Protein AF-A0A7T0RIL5-F1 (afdb_monomer_lite)

Structure (mmCIF, N/CA/C/O backbone):
data_AF-A0A7T0RIL5-F1
#
_entry.id   AF-A0A7T0RIL5-F1
#
loop_
_atom_site.group_PDB
_atom_site.id
_atom_site.type_symbol
_atom_site.label_atom_id
_atom_site.label_alt_id
_atom_site.label_comp_id
_atom_site.label_asym_id
_atom_site.label_entity_id
_atom_site.label_seq_id
_atom_site.pdbx_PDB_ins_code
_atom_site.Cartn_x
_atom_site.Cartn_y
_atom_site.Cartn_z
_atom_site.occupancy
_atom_site.B_iso_or_equiv
_atom_site.auth_seq_id
_atom_site.auth_comp_id
_atom_site.auth_asym_id
_atom_site.auth_atom_id
_atom_site.pdbx_PDB_model_num
ATOM 1 N N . MET A 1 1 ? -69.669 -4.413 95.675 1.00 49.75 1 MET A N 1
ATOM 2 C CA . MET A 1 1 ? -68.660 -3.464 95.143 1.00 49.75 1 MET A CA 1
ATOM 3 C C . MET A 1 1 ? -67.663 -4.216 94.257 1.00 49.75 1 MET A C 1
ATOM 5 O O . MET A 1 1 ? -66.509 -4.356 94.628 1.00 49.75 1 MET A O 1
ATOM 9 N N . THR A 1 2 ? -68.094 -4.760 93.115 1.00 54.56 2 THR A N 1
ATOM 10 C CA . THR A 1 2 ? -67.233 -5.630 92.276 1.00 54.56 2 THR A CA 1
ATOM 11 C C . THR A 1 2 ? -67.281 -5.310 90.778 1.00 54.56 2 THR A C 1
ATOM 13 O O . THR A 1 2 ? -66.441 -5.808 90.039 1.00 54.56 2 THR A O 1
ATOM 16 N N . GLU A 1 3 ? -68.168 -4.421 90.319 1.00 57.69 3 GLU A N 1
ATOM 17 C CA . GLU A 1 3 ? -68.269 -4.067 88.890 1.00 57.69 3 GLU A CA 1
ATOM 18 C C . GLU A 1 3 ? -67.237 -3.016 88.440 1.00 57.69 3 GLU A C 1
ATOM 20 O O . GLU A 1 3 ? -66.764 -3.046 87.308 1.00 57.69 3 GLU A O 1
ATOM 25 N N . TRP A 1 4 ? -66.786 -2.147 89.349 1.00 57.47 4 TRP A N 1
ATOM 26 C CA . TRP A 1 4 ? -65.803 -1.098 89.041 1.00 57.47 4 TRP A CA 1
ATOM 27 C C . TRP A 1 4 ? -64.369 -1.625 88.855 1.00 57.47 4 TRP A C 1
ATOM 29 O O . TRP A 1 4 ? -63.572 -1.012 88.147 1.00 57.47 4 TRP A O 1
ATOM 39 N N . GLY A 1 5 ? -64.036 -2.778 89.447 1.00 62.22 5 GLY A N 1
ATOM 40 C CA . GLY A 1 5 ? -62.700 -3.379 89.344 1.00 62.22 5 GLY A CA 1
ATOM 41 C C . GLY A 1 5 ? -62.416 -3.998 87.972 1.00 62.22 5 GLY A C 1
ATOM 42 O O . GLY A 1 5 ? -61.320 -3.836 87.439 1.00 62.22 5 GLY A O 1
ATOM 43 N N . TYR A 1 6 ? -63.412 -4.647 87.361 1.00 68.50 6 TYR A N 1
ATOM 44 C CA . TYR A 1 6 ? -63.259 -5.281 86.046 1.00 68.50 6 TYR A CA 1
ATOM 45 C C . TYR A 1 6 ? -63.089 -4.260 84.915 1.00 68.50 6 TYR A C 1
ATOM 47 O O . TYR A 1 6 ? -62.250 -4.459 84.036 1.00 68.50 6 TYR A O 1
ATOM 55 N N . GLY A 1 7 ? -63.812 -3.135 84.963 1.00 69.69 7 GLY A N 1
ATOM 56 C CA . GLY A 1 7 ? -63.667 -2.062 83.970 1.00 69.69 7 GLY A CA 1
ATOM 57 C C . GLY A 1 7 ? -62.258 -1.456 83.939 1.00 69.69 7 GLY A C 1
ATOM 58 O O . GLY A 1 7 ? -61.721 -1.179 82.867 1.00 69.69 7 GLY A O 1
ATOM 59 N N . LEU A 1 8 ? -61.618 -1.327 85.105 1.00 72.75 8 LEU A N 1
ATOM 60 C CA . LEU A 1 8 ? -60.257 -0.800 85.237 1.00 72.75 8 LEU A CA 1
ATOM 61 C C . LEU A 1 8 ? -59.210 -1.760 84.651 1.00 72.75 8 LEU A C 1
ATOM 63 O O . LEU A 1 8 ? -58.297 -1.329 83.949 1.00 72.75 8 LEU A O 1
ATOM 67 N N . VAL A 1 9 ? -59.374 -3.067 84.867 1.00 76.19 9 VAL A N 1
ATOM 68 C CA . VAL A 1 9 ? -58.476 -4.091 84.310 1.00 76.19 9 VAL A CA 1
ATOM 69 C C . VAL A 1 9 ? -58.559 -4.137 82.782 1.00 76.19 9 VAL A C 1
ATOM 71 O O . VAL A 1 9 ? -57.518 -4.217 82.129 1.00 76.19 9 VAL A O 1
ATOM 74 N N . VAL A 1 10 ? -59.759 -4.036 82.202 1.00 78.44 10 VAL A N 1
ATOM 75 C CA . VAL A 1 10 ? -59.952 -4.011 80.740 1.00 78.44 10 VAL A CA 1
ATOM 76 C C . VAL A 1 10 ? -59.347 -2.750 80.118 1.00 78.44 10 VAL A C 1
ATOM 78 O O . VAL A 1 10 ? -58.686 -2.841 79.085 1.00 78.44 10 VAL A O 1
ATOM 81 N N . LEU A 1 11 ? -59.493 -1.590 80.766 1.00 76.75 11 LEU A N 1
ATOM 82 C CA . LEU A 1 11 ? -58.862 -0.342 80.322 1.00 76.75 11 LEU A CA 1
ATOM 83 C C . LEU A 1 11 ? -57.333 -0.432 80.329 1.00 76.75 11 LEU A C 1
ATOM 85 O O . LEU A 1 11 ? -56.691 -0.069 79.344 1.00 76.75 11 LEU A O 1
ATOM 89 N N . VAL A 1 12 ? -56.746 -0.959 81.406 1.00 77.38 12 VAL A N 1
ATOM 90 C CA . VAL A 1 12 ? -55.289 -1.137 81.513 1.00 77.38 12 VAL A CA 1
ATOM 91 C C . VAL A 1 12 ? -54.779 -2.119 80.453 1.00 77.38 12 VAL A C 1
ATOM 93 O O . VAL A 1 12 ? -53.793 -1.825 79.778 1.00 77.38 12 VAL A O 1
ATOM 96 N N . HIS A 1 13 ? -55.475 -3.238 80.227 1.00 77.06 13 HIS A N 1
ATOM 97 C CA . HIS A 1 13 ? -55.117 -4.185 79.164 1.00 77.06 13 HIS A CA 1
ATOM 98 C C . HIS A 1 13 ? -55.255 -3.571 77.764 1.00 77.06 13 HIS A C 1
ATOM 100 O O . HIS A 1 13 ? -54.392 -3.795 76.916 1.00 77.06 13 HIS A O 1
ATOM 106 N N . GLY A 1 14 ? -56.285 -2.756 77.523 1.00 73.88 14 GLY A N 1
ATOM 107 C CA . GLY A 1 14 ? -56.474 -2.043 76.258 1.00 73.88 14 GLY A CA 1
ATOM 108 C C . GLY A 1 14 ? -55.354 -1.039 75.967 1.00 73.88 14 GLY A C 1
ATOM 109 O O . GLY A 1 14 ? -54.853 -0.985 74.844 1.00 73.88 14 GLY A O 1
ATOM 110 N N . LEU A 1 15 ? -54.902 -0.297 76.983 1.00 75.00 15 LEU A N 1
ATOM 111 C CA . LEU A 1 15 ? -53.789 0.651 76.858 1.00 75.00 15 LEU A CA 1
ATOM 112 C C . LEU A 1 15 ? -52.455 -0.058 76.581 1.00 75.00 15 LEU A C 1
ATOM 114 O O . LEU A 1 15 ? -51.696 0.380 75.714 1.00 75.00 15 LEU A O 1
ATOM 118 N N . ILE A 1 16 ? -52.191 -1.180 77.258 1.00 76.31 16 ILE A N 1
ATOM 119 C CA . ILE A 1 16 ? -50.988 -1.995 77.027 1.00 76.31 16 ILE A CA 1
ATOM 120 C C . ILE A 1 16 ? -51.005 -2.594 75.613 1.00 76.31 16 ILE A C 1
ATOM 122 O O . ILE A 1 16 ? -49.999 -2.528 74.903 1.00 76.31 16 ILE A O 1
ATOM 126 N N . ALA A 1 17 ? -52.147 -3.125 75.168 1.00 72.00 17 ALA A N 1
ATOM 127 C CA . ALA A 1 17 ? -52.297 -3.682 73.826 1.00 72.00 17 ALA A CA 1
ATOM 128 C C . ALA A 1 17 ? -52.101 -2.618 72.731 1.00 72.00 17 ALA A C 1
ATOM 130 O O . ALA A 1 17 ? -51.415 -2.871 71.740 1.00 72.00 17 ALA A O 1
ATOM 131 N N . ALA A 1 18 ? -52.638 -1.409 72.923 1.00 76.50 18 ALA A N 1
ATOM 132 C CA . ALA A 1 18 ? -52.451 -0.297 71.992 1.00 76.50 18 ALA A CA 1
ATOM 133 C C . ALA A 1 18 ? -50.979 0.161 71.910 1.00 76.50 18 ALA A C 1
ATOM 135 O O . ALA A 1 18 ? -50.458 0.400 70.814 1.00 76.50 18 ALA A O 1
ATOM 136 N N . TYR A 1 19 ? -50.281 0.235 73.048 1.00 80.25 19 TYR A N 1
ATOM 137 C CA . TYR A 1 19 ? -48.856 0.575 73.096 1.00 80.25 19 TYR A CA 1
ATOM 138 C C . TYR A 1 19 ? -47.974 -0.487 72.414 1.00 80.25 19 TYR A C 1
ATOM 140 O O . TYR A 1 19 ? -47.096 -0.159 71.616 1.00 80.25 19 TYR A O 1
ATOM 148 N N . LEU A 1 20 ? -48.239 -1.775 72.648 1.00 75.88 20 LEU A N 1
ATOM 149 C CA . LEU A 1 20 ? -47.511 -2.860 71.982 1.00 75.88 20 LEU A CA 1
ATOM 150 C C . LEU A 1 20 ? -47.762 -2.876 70.470 1.00 75.88 20 LEU A C 1
ATOM 152 O O . LEU A 1 20 ? -46.819 -3.035 69.696 1.00 75.88 20 LEU A O 1
ATOM 156 N N . LEU A 1 21 ? -49.005 -2.651 70.031 1.00 75.75 21 LEU A N 1
ATOM 157 C CA . LEU A 1 21 ? -49.342 -2.608 68.608 1.00 75.75 21 LEU A CA 1
ATOM 158 C C . LEU A 1 21 ? -48.626 -1.459 67.887 1.00 75.75 21 LEU A C 1
ATOM 160 O O . LEU A 1 21 ? -48.124 -1.639 66.778 1.00 75.75 21 LEU A O 1
ATOM 164 N N . THR A 1 22 ? -48.553 -0.281 68.511 1.00 78.69 22 THR A N 1
ATOM 165 C CA . THR A 1 22 ? -47.830 0.871 67.947 1.00 78.69 22 THR A CA 1
ATOM 166 C C . THR A 1 22 ? -46.319 0.648 67.920 1.00 78.69 22 THR A C 1
ATOM 168 O O . THR A 1 22 ? -45.683 0.964 66.913 1.00 78.69 22 THR A O 1
ATOM 171 N N . TYR A 1 23 ? -45.746 0.027 68.954 1.00 72.69 23 TYR A N 1
ATOM 172 C CA . TYR A 1 23 ? -44.330 -0.341 68.981 1.00 72.69 23 TYR A CA 1
ATOM 173 C C . TYR A 1 23 ? -43.970 -1.381 67.907 1.00 72.69 23 TYR A C 1
ATOM 175 O O . TYR A 1 23 ? -42.993 -1.198 67.183 1.00 72.69 23 TYR A O 1
ATOM 183 N N . ILE A 1 24 ? -44.781 -2.435 67.746 1.00 74.50 24 ILE A N 1
ATOM 184 C CA . ILE A 1 24 ? -44.579 -3.463 66.713 1.00 74.50 24 ILE A CA 1
ATOM 185 C C . ILE A 1 24 ? -44.697 -2.849 65.316 1.00 74.50 24 ILE A C 1
ATOM 187 O O . ILE A 1 24 ? -43.838 -3.104 64.477 1.00 74.50 24 ILE A O 1
ATOM 191 N N . LYS A 1 25 ? -45.702 -1.994 65.072 1.00 77.00 25 LYS A N 1
ATOM 192 C CA . LYS A 1 25 ? -45.842 -1.278 63.792 1.00 77.00 25 LYS A CA 1
ATOM 193 C C . LYS A 1 25 ? -44.630 -0.403 63.489 1.00 77.00 25 LYS A C 1
ATOM 195 O O . LYS A 1 25 ? -44.139 -0.429 62.366 1.00 77.00 25 LYS A O 1
ATOM 200 N N . LYS A 1 26 ? -44.124 0.335 64.480 1.00 81.00 26 LYS A N 1
ATOM 201 C CA . LYS A 1 26 ? -42.933 1.175 64.314 1.00 81.00 26 LYS A CA 1
ATOM 202 C C . LYS A 1 26 ? -41.694 0.334 64.011 1.00 81.00 26 LYS A C 1
ATOM 204 O O . LYS A 1 26 ? -41.007 0.602 63.038 1.00 81.00 26 LYS A O 1
ATOM 209 N N . LYS A 1 27 ? -41.471 -0.744 64.766 1.00 74.94 27 LYS A N 1
ATOM 210 C CA . LYS A 1 27 ? -40.341 -1.657 64.551 1.00 74.94 27 LYS A CA 1
ATOM 211 C C . LYS A 1 27 ? -40.411 -2.380 63.201 1.00 74.94 27 LYS A C 1
ATOM 213 O O . LYS A 1 27 ? -39.381 -2.548 62.560 1.00 74.94 27 LYS A O 1
ATOM 218 N N . ALA A 1 28 ? -41.604 -2.774 62.756 1.00 67.00 28 ALA A N 1
ATOM 219 C CA . ALA A 1 28 ? -41.816 -3.360 61.433 1.00 67.00 28 ALA A CA 1
ATOM 220 C C . ALA A 1 28 ? -41.567 -2.339 60.312 1.00 67.00 28 ALA A C 1
ATOM 222 O O . ALA A 1 28 ? -40.936 -2.673 59.316 1.00 67.00 28 ALA A O 1
ATOM 223 N N . SER A 1 29 ? -42.000 -1.088 60.497 1.00 70.69 29 SER A N 1
ATOM 224 C CA . SER A 1 29 ? -41.735 0.008 59.559 1.00 70.69 29 SER A CA 1
ATOM 225 C C . SER A 1 29 ? -40.246 0.341 59.468 1.00 70.69 29 SER A C 1
ATOM 227 O O . SER A 1 29 ? -39.732 0.530 58.369 1.00 70.69 29 SER A O 1
ATOM 229 N N . ASP A 1 30 ? -39.541 0.392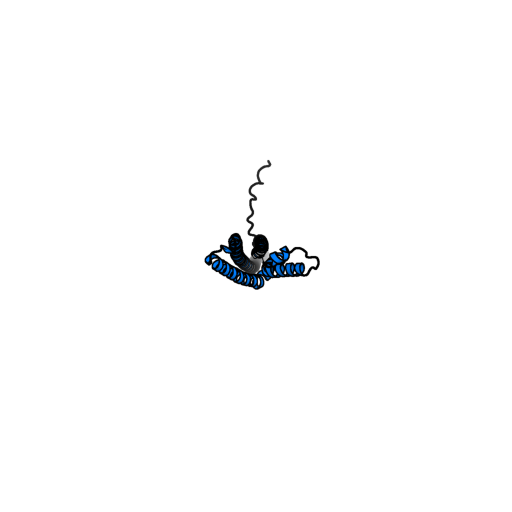 60.600 1.00 70.62 30 ASP A N 1
ATOM 230 C CA . ASP A 1 30 ? -38.101 0.659 60.645 1.00 70.62 30 ASP A CA 1
ATOM 231 C C . ASP A 1 30 ? -37.311 -0.489 59.995 1.00 70.62 30 ASP A C 1
ATOM 233 O O . ASP A 1 30 ? -36.355 -0.241 59.260 1.00 70.62 30 ASP A O 1
ATOM 237 N N . LEU A 1 31 ? -37.741 -1.741 60.204 1.00 79.50 31 LEU A N 1
ATOM 238 C CA . LEU A 1 31 ? -37.149 -2.916 59.562 1.00 79.50 31 LEU A CA 1
ATOM 239 C C . LEU A 1 31 ? -37.379 -2.906 58.046 1.00 79.50 31 LEU A C 1
ATOM 241 O O . LEU A 1 31 ? -36.413 -3.006 57.300 1.00 79.50 31 LEU A O 1
ATOM 245 N N . ALA A 1 32 ? -38.616 -2.681 57.594 1.00 68.75 32 ALA A N 1
ATOM 246 C CA . ALA A 1 32 ? -38.943 -2.594 56.170 1.00 68.75 32 ALA A CA 1
ATOM 247 C C . ALA A 1 32 ? -38.211 -1.430 55.480 1.00 68.75 32 ALA A C 1
ATOM 249 O O . ALA A 1 32 ? -37.754 -1.556 54.347 1.00 68.75 32 ALA A O 1
ATOM 250 N N . THR A 1 33 ? -38.045 -0.298 56.173 1.00 71.38 33 THR A N 1
ATOM 251 C CA . THR A 1 33 ? -37.270 0.843 55.657 1.00 71.38 33 THR A CA 1
ATOM 252 C C . THR A 1 33 ? -35.791 0.489 55.538 1.00 71.38 33 THR A C 1
ATOM 254 O O . THR A 1 33 ? -35.150 0.847 54.553 1.00 71.38 33 THR A O 1
ATOM 257 N N . LYS A 1 34 ? -35.240 -0.227 56.523 1.00 74.62 34 LYS A N 1
ATOM 258 C CA . LYS A 1 34 ? -33.846 -0.669 56.505 1.00 74.62 34 LYS A CA 1
ATOM 259 C C . LYS A 1 34 ? -33.587 -1.683 55.390 1.00 74.62 34 LYS A C 1
ATOM 261 O O . LYS A 1 34 ? -32.619 -1.511 54.659 1.00 74.62 34 LYS A O 1
ATOM 266 N N . GLU A 1 35 ? -34.456 -2.677 55.234 1.00 69.06 35 GLU A N 1
ATOM 267 C CA . GLU A 1 35 ? -34.375 -3.677 54.162 1.00 69.06 35 GLU A CA 1
ATOM 268 C C . GLU A 1 35 ? -34.459 -3.013 52.783 1.00 69.06 35 GLU A C 1
ATOM 270 O O . GLU A 1 35 ? -33.621 -3.271 51.926 1.00 69.06 35 GLU A O 1
ATOM 275 N N . ASN A 1 36 ? -35.386 -2.067 52.595 1.00 73.25 36 ASN A N 1
ATOM 276 C CA . ASN A 1 36 ? -35.508 -1.326 51.340 1.00 73.25 36 ASN A CA 1
ATOM 277 C C . ASN A 1 36 ? -34.273 -0.448 51.052 1.00 73.25 36 ASN A C 1
ATOM 279 O O . ASN A 1 36 ? -33.844 -0.323 49.911 1.00 73.25 36 ASN A O 1
ATOM 283 N N . LEU A 1 37 ? -33.657 0.151 52.080 1.00 65.12 37 LEU A N 1
ATOM 284 C CA . LEU A 1 37 ? -32.406 0.904 51.925 1.00 65.12 37 LEU A CA 1
ATOM 285 C C . LEU A 1 37 ? -31.208 0.004 51.598 1.00 65.12 37 LEU A C 1
ATOM 287 O O . LEU A 1 37 ? -30.313 0.430 50.867 1.00 65.12 37 LEU A O 1
ATOM 291 N N . GLU A 1 38 ? -31.153 -1.203 52.160 1.00 74.44 38 GLU A N 1
ATOM 292 C CA . GLU A 1 38 ? -30.120 -2.191 51.841 1.00 74.44 38 GLU A CA 1
ATOM 293 C C . GLU A 1 38 ? -30.274 -2.703 50.404 1.00 74.44 38 GLU A C 1
ATOM 295 O O . GLU A 1 38 ? -29.285 -2.725 49.671 1.00 74.44 38 GLU A O 1
ATOM 300 N N . ASP A 1 39 ? -31.502 -2.985 49.966 1.00 75.62 39 ASP A N 1
ATOM 301 C CA . ASP A 1 39 ? -31.800 -3.391 48.589 1.00 75.62 39 ASP A CA 1
ATOM 302 C C . ASP A 1 39 ? -31.489 -2.267 47.584 1.00 75.62 39 ASP A C 1
ATOM 304 O O . ASP A 1 39 ? -30.801 -2.480 46.587 1.00 75.62 39 ASP A O 1
ATOM 308 N N . LEU A 1 40 ? -31.860 -1.019 47.897 1.00 62.34 40 LEU A N 1
ATOM 309 C CA . LEU A 1 40 ? -31.523 0.143 47.068 1.00 62.34 40 LEU A CA 1
ATOM 310 C C . LEU A 1 40 ? -30.002 0.338 46.935 1.00 62.34 40 LEU A C 1
ATOM 312 O O . LEU A 1 40 ? -29.500 0.675 45.861 1.00 62.34 40 LEU A O 1
ATOM 316 N N . LYS A 1 41 ? -29.244 0.129 48.019 1.00 66.19 41 LYS A N 1
ATOM 317 C CA . LYS A 1 41 ? -27.774 0.186 47.983 1.00 66.19 41 LYS A CA 1
ATOM 318 C C . LYS A 1 41 ? -27.186 -0.933 47.134 1.00 66.19 41 LYS A C 1
ATOM 320 O O . LYS A 1 41 ? -26.235 -0.669 46.399 1.00 66.19 41 LYS A O 1
ATOM 325 N N . LEU A 1 42 ? -27.733 -2.143 47.234 1.00 78.31 42 LEU A N 1
ATOM 326 C CA . LEU A 1 42 ? -27.307 -3.286 46.433 1.00 78.31 42 LEU A CA 1
ATOM 327 C C . LEU A 1 42 ? -27.535 -3.004 44.943 1.00 78.31 42 LEU A C 1
ATOM 329 O O . LEU A 1 42 ? -26.587 -3.059 44.163 1.00 78.31 42 LEU A O 1
ATOM 333 N N . GLN A 1 43 ? -28.739 -2.563 44.574 1.00 60.94 43 GLN A N 1
ATOM 334 C CA . GLN A 1 43 ? -29.091 -2.211 43.196 1.00 60.94 43 GLN A CA 1
ATOM 335 C C . GLN A 1 43 ? -28.207 -1.086 42.636 1.00 60.94 43 GLN A C 1
ATOM 337 O O . GLN A 1 43 ? -27.732 -1.165 41.500 1.00 60.94 43 GLN A O 1
ATOM 342 N N . LEU A 1 44 ? -27.926 -0.043 43.426 1.00 56.56 44 LEU A N 1
ATOM 343 C CA . LEU A 1 44 ? -27.017 1.036 43.020 1.00 56.56 44 LEU A CA 1
ATOM 344 C C . LEU A 1 44 ? -25.578 0.539 42.833 1.00 56.56 44 LEU A C 1
ATOM 346 O O . LEU A 1 44 ? -24.904 0.949 41.885 1.00 56.56 44 LEU A O 1
ATOM 350 N N . HIS A 1 45 ? -25.099 -0.339 43.714 1.00 65.31 45 HIS A N 1
ATOM 351 C CA . HIS A 1 45 ? -23.763 -0.923 43.624 1.00 65.31 45 HIS A CA 1
ATOM 352 C C . HIS A 1 45 ? -23.616 -1.840 42.401 1.00 65.31 45 HIS A C 1
ATOM 354 O O . HIS A 1 45 ? -22.624 -1.741 41.673 1.00 65.31 45 HIS A O 1
ATOM 360 N N . GLU A 1 46 ? -24.610 -2.688 42.135 1.00 71.25 46 GLU A N 1
ATOM 361 C CA . GLU A 1 46 ? -24.667 -3.552 40.953 1.00 71.25 46 GLU A CA 1
ATOM 362 C C . GLU A 1 46 ? -24.701 -2.720 39.670 1.00 71.25 46 GLU A C 1
ATOM 364 O O . GLU A 1 46 ? -23.859 -2.908 38.793 1.00 71.25 46 GLU A O 1
ATOM 369 N N . THR A 1 47 ? -25.579 -1.715 39.603 1.00 51.09 47 THR A N 1
ATOM 370 C CA . THR A 1 47 ? -25.678 -0.816 38.442 1.00 51.09 47 THR A CA 1
ATOM 371 C C . THR A 1 47 ? -24.371 -0.053 38.215 1.00 51.09 47 THR A C 1
ATOM 373 O O . THR A 1 47 ? -23.902 0.050 37.085 1.00 51.09 47 THR A O 1
ATOM 376 N N . THR A 1 48 ? -23.723 0.429 39.281 1.00 59.69 48 THR A N 1
ATOM 377 C CA . THR A 1 48 ? -22.425 1.122 39.188 1.00 59.69 48 THR A CA 1
ATOM 378 C C . THR A 1 48 ? -21.319 0.189 38.702 1.00 59.69 48 THR A C 1
ATOM 380 O O . THR A 1 48 ? -20.477 0.596 37.904 1.00 59.69 48 THR A O 1
ATOM 383 N N . THR A 1 49 ? -21.308 -1.061 39.167 1.00 60.84 49 THR A N 1
ATOM 384 C CA . THR A 1 49 ? -20.333 -2.071 38.733 1.00 60.84 49 THR A CA 1
ATOM 385 C C . THR A 1 49 ? -20.519 -2.405 37.257 1.00 60.84 49 THR A C 1
ATOM 387 O O . THR A 1 49 ? -19.543 -2.404 36.510 1.00 60.84 49 THR A O 1
ATOM 390 N N . VAL A 1 50 ? -21.766 -2.603 36.816 1.00 55.03 50 VAL A N 1
ATOM 391 C CA . VAL A 1 50 ? -22.095 -2.847 35.406 1.00 55.03 50 VAL A CA 1
ATOM 392 C C . VAL A 1 50 ? -21.678 -1.656 34.547 1.00 55.03 50 VAL A C 1
ATOM 394 O O . VAL A 1 50 ? -20.951 -1.853 33.580 1.00 55.03 50 VAL A O 1
ATOM 397 N N . VAL A 1 51 ? -22.036 -0.423 34.923 1.00 47.44 51 VAL A N 1
ATOM 398 C CA . VAL A 1 51 ? -21.645 0.790 34.181 1.00 47.44 51 VAL A CA 1
ATOM 399 C C . VAL A 1 51 ? -20.128 0.921 34.089 1.00 47.44 51 VAL A C 1
ATOM 401 O O . VAL A 1 51 ? -19.623 1.109 32.991 1.00 47.44 51 VAL A O 1
ATOM 404 N N . LYS A 1 52 ? -19.393 0.748 35.195 1.00 50.09 52 LYS A N 1
ATOM 405 C CA . LYS A 1 52 ? -17.923 0.799 35.182 1.00 50.09 52 LYS A CA 1
ATOM 406 C C . LYS A 1 52 ? -17.308 -0.295 34.320 1.00 50.09 52 LYS A C 1
ATOM 408 O O . LYS A 1 52 ? -16.348 -0.023 33.610 1.00 50.09 52 LYS A O 1
ATOM 413 N N . SER A 1 53 ? -17.841 -1.516 34.372 1.00 52.59 53 SER A N 1
ATOM 414 C CA . SER A 1 53 ? -17.349 -2.614 33.536 1.00 52.59 53 SER A CA 1
ATOM 415 C C . SER A 1 53 ? -17.599 -2.331 32.053 1.00 52.59 53 SER A C 1
ATOM 417 O O . SER A 1 53 ? -16.683 -2.451 31.248 1.00 52.59 53 SER A O 1
ATOM 419 N N . THR A 1 54 ? -18.790 -1.845 31.693 1.00 41.12 54 THR A N 1
ATOM 420 C CA . THR A 1 54 ? -19.133 -1.452 30.323 1.00 41.12 54 THR A CA 1
ATOM 421 C C . THR A 1 54 ? -18.293 -0.264 29.864 1.00 41.12 54 THR A C 1
ATOM 423 O O . THR A 1 54 ? -17.813 -0.269 28.741 1.00 41.12 54 THR A O 1
ATOM 426 N N . GLU A 1 55 ? -18.052 0.725 30.723 1.00 45.50 55 GLU A N 1
ATOM 427 C CA . GLU A 1 55 ? -17.175 1.863 30.439 1.00 45.50 55 GLU A CA 1
ATOM 428 C C . GLU A 1 55 ? -15.731 1.405 30.216 1.00 45.50 55 GLU A C 1
ATOM 430 O O . GLU A 1 55 ? -15.117 1.811 29.239 1.00 45.50 55 GLU A O 1
ATOM 435 N N . GLN A 1 56 ? -15.205 0.497 31.043 1.00 52.69 56 GLN A N 1
ATOM 436 C CA . GLN A 1 56 ? -13.875 -0.091 30.855 1.00 52.69 56 GLN A CA 1
ATOM 437 C C . GLN A 1 56 ? -13.774 -0.897 29.555 1.00 52.69 56 GLN A C 1
ATOM 439 O O . GLN A 1 56 ? -12.782 -0.766 28.837 1.00 52.69 56 GLN A O 1
ATOM 444 N N . HIS A 1 57 ? -14.794 -1.694 29.226 1.00 49.22 57 HIS A N 1
ATOM 445 C CA . HIS A 1 57 ? -14.859 -2.431 27.965 1.00 49.22 57 HIS A CA 1
ATOM 446 C C . HIS A 1 57 ? -14.937 -1.482 26.763 1.00 49.22 57 HIS A C 1
ATOM 448 O O . HIS A 1 57 ? -14.128 -1.605 25.850 1.00 49.22 57 HIS A O 1
ATOM 454 N N . ILE A 1 58 ? -15.811 -0.471 26.801 1.00 55.16 58 ILE A N 1
ATOM 455 C CA . ILE A 1 58 ? -15.922 0.556 25.757 1.00 55.16 58 ILE A CA 1
ATOM 456 C C . ILE A 1 58 ? -14.609 1.326 25.621 1.00 55.16 58 ILE A C 1
ATOM 458 O O . ILE A 1 58 ? -14.138 1.515 24.508 1.00 55.16 58 ILE A O 1
ATOM 462 N N . MET A 1 59 ? -13.990 1.761 26.720 1.00 52.09 59 MET A N 1
ATOM 463 C CA . MET A 1 59 ? -12.709 2.468 26.685 1.00 52.09 59 MET A CA 1
ATOM 464 C C . MET A 1 59 ? -11.613 1.595 26.079 1.00 52.09 59 MET A C 1
ATOM 466 O O . MET A 1 59 ? -10.819 2.097 25.289 1.00 52.09 59 MET A O 1
ATOM 470 N N . SER A 1 60 ? -11.581 0.299 26.402 1.00 70.06 60 SER A N 1
ATOM 471 C CA . SER A 1 60 ? -10.628 -0.636 25.804 1.00 70.06 60 SER A CA 1
ATOM 472 C C . SER A 1 60 ? -10.887 -0.830 24.310 1.00 70.06 60 SER A C 1
ATOM 474 O O . SER A 1 60 ? -9.946 -0.783 23.523 1.00 70.06 60 SER A O 1
ATOM 476 N N . ASP A 1 61 ? -12.141 -1.015 23.903 1.00 71.31 61 ASP A N 1
ATOM 477 C CA . ASP A 1 61 ? -12.514 -1.242 22.505 1.00 71.31 61 ASP A CA 1
ATOM 478 C C . ASP A 1 61 ? -12.288 0.012 21.652 1.00 71.31 61 ASP A C 1
ATOM 480 O O . ASP A 1 61 ? -11.721 -0.065 20.560 1.00 71.31 61 ASP A O 1
ATOM 484 N N . VAL A 1 62 ? -12.654 1.185 22.176 1.00 76.00 62 VAL A N 1
ATOM 485 C CA . VAL A 1 62 ? -12.390 2.491 21.559 1.00 76.00 62 VAL A CA 1
ATOM 486 C C . VAL A 1 62 ? -10.889 2.730 21.452 1.00 76.00 62 VAL A C 1
ATOM 488 O O . VAL A 1 62 ? -10.424 3.157 20.399 1.00 76.00 62 VAL A O 1
ATOM 491 N N . TRP A 1 63 ? -10.112 2.412 22.489 1.00 74.94 63 TRP A N 1
ATOM 492 C CA . TRP A 1 63 ? -8.657 2.544 22.451 1.00 74.94 63 TRP A CA 1
ATOM 493 C C . TRP A 1 63 ? -8.021 1.611 21.412 1.00 74.94 63 TRP A C 1
ATOM 495 O O . TRP A 1 63 ? -7.165 2.043 20.640 1.00 74.94 63 TRP A O 1
ATOM 505 N N . VAL A 1 64 ? -8.471 0.355 21.314 1.00 74.81 64 VAL A N 1
ATOM 506 C CA . VAL A 1 64 ? -8.005 -0.581 20.275 1.00 74.81 64 VAL A CA 1
ATOM 507 C C . VAL A 1 64 ? -8.386 -0.083 18.878 1.00 74.81 64 VAL A C 1
ATOM 509 O O . VAL A 1 64 ? -7.560 -0.140 17.965 1.00 74.81 64 VAL A O 1
ATOM 512 N N . ALA A 1 65 ? -9.601 0.436 18.694 1.00 77.88 65 ALA A N 1
ATOM 513 C CA . ALA A 1 65 ? -10.035 1.019 17.427 1.00 77.88 65 ALA A CA 1
ATOM 514 C C . ALA A 1 65 ? -9.198 2.253 17.048 1.00 77.88 65 ALA A C 1
ATOM 516 O O . ALA A 1 65 ? -8.751 2.356 15.906 1.00 77.88 65 ALA A O 1
ATOM 517 N N . GLN A 1 66 ? -8.911 3.138 18.008 1.00 75.94 66 GLN A N 1
ATOM 518 C CA . GLN A 1 66 ? -8.026 4.291 17.825 1.00 75.94 66 GLN A CA 1
ATOM 519 C C . GLN A 1 66 ? -6.618 3.856 17.420 1.00 75.94 66 GLN A C 1
ATOM 521 O O . GLN A 1 66 ? -6.084 4.371 16.443 1.00 75.94 66 GLN A O 1
ATOM 526 N N . LYS A 1 67 ? -6.037 2.858 18.097 1.00 78.62 67 LYS A N 1
ATOM 527 C CA . LYS A 1 67 ? -4.716 2.323 17.736 1.00 78.62 67 LYS A CA 1
ATOM 528 C C . LYS A 1 67 ? -4.684 1.685 16.356 1.00 78.62 67 LYS A C 1
ATOM 530 O O . LYS A 1 67 ? -3.734 1.905 15.612 1.00 78.62 67 LYS A O 1
ATOM 535 N N . ARG A 1 68 ? -5.729 0.953 15.968 1.00 77.88 68 ARG A N 1
ATOM 536 C CA . ARG A 1 68 ? -5.854 0.422 14.602 1.00 77.88 68 ARG A CA 1
ATOM 537 C C . ARG A 1 68 ? -5.940 1.539 13.564 1.00 77.88 68 ARG A C 1
ATOM 539 O O . ARG A 1 68 ? -5.306 1.432 12.520 1.00 77.88 68 ARG A O 1
ATOM 546 N N . TRP A 1 69 ? -6.694 2.598 13.846 1.00 86.19 69 TRP A N 1
ATOM 547 C CA . TRP A 1 69 ? -6.799 3.749 12.952 1.00 86.19 69 TRP A CA 1
ATOM 548 C C . TRP A 1 69 ? -5.475 4.515 12.836 1.00 86.19 69 TRP A C 1
ATOM 550 O O . TRP A 1 69 ? -5.083 4.869 11.729 1.00 86.19 69 TRP A O 1
ATOM 560 N N . GLU A 1 70 ? -4.749 4.709 13.943 1.00 81.06 70 GLU A N 1
ATOM 561 C CA . GLU A 1 70 ? -3.411 5.318 13.940 1.00 81.06 70 GLU A CA 1
ATOM 562 C C . GLU A 1 70 ? -2.435 4.525 13.061 1.00 81.06 70 GLU A C 1
ATOM 564 O O . GLU A 1 70 ? -1.809 5.116 12.185 1.00 81.06 70 GLU A O 1
ATOM 569 N N . ILE A 1 71 ? -2.374 3.196 13.224 1.00 79.69 71 ILE A N 1
ATOM 570 C CA . ILE A 1 71 ? -1.517 2.315 12.410 1.00 79.69 71 ILE A CA 1
ATOM 571 C C . ILE A 1 71 ? -1.878 2.414 10.924 1.00 79.69 71 ILE A C 1
ATOM 573 O O . ILE A 1 71 ? -0.995 2.550 10.081 1.00 79.69 71 ILE A O 1
ATOM 577 N N . LYS A 1 72 ? -3.175 2.374 10.590 1.00 84.38 72 LYS A N 1
ATOM 578 C CA . LYS A 1 72 ? -3.647 2.521 9.206 1.00 84.38 72 LYS A CA 1
ATOM 579 C C . LYS A 1 72 ? -3.254 3.872 8.619 1.00 84.38 72 LYS A C 1
ATOM 581 O O . LYS A 1 72 ? -2.734 3.931 7.511 1.00 84.38 72 LYS A O 1
ATOM 586 N N . LYS A 1 73 ? -3.482 4.958 9.359 1.00 86.44 73 LYS A N 1
ATOM 587 C CA . LYS A 1 73 ? -3.133 6.312 8.924 1.00 86.44 73 LYS A CA 1
ATOM 588 C C . LYS A 1 73 ? -1.633 6.439 8.668 1.00 86.44 73 LYS A C 1
ATOM 590 O O . LYS A 1 73 ? -1.257 6.941 7.616 1.00 86.44 73 LYS A O 1
ATOM 595 N N . GLU A 1 74 ? -0.805 5.990 9.607 1.00 85.19 74 GLU A N 1
ATOM 596 C CA . GLU A 1 74 ? 0.655 6.022 9.479 1.00 85.19 74 GLU A CA 1
ATOM 597 C C . GLU A 1 74 ? 1.118 5.219 8.260 1.00 85.19 74 GLU A C 1
ATOM 599 O O . GLU A 1 74 ? 1.879 5.729 7.442 1.00 85.19 74 GLU A O 1
ATOM 604 N N . PHE A 1 75 ? 0.571 4.016 8.072 1.00 88.00 75 PHE A N 1
ATOM 605 C CA . PHE A 1 75 ? 0.831 3.198 6.893 1.00 88.00 75 PHE A CA 1
ATOM 606 C C . PHE A 1 75 ? 0.491 3.925 5.588 1.00 88.00 75 PHE A C 1
ATOM 608 O O . PHE A 1 75 ? 1.351 4.050 4.718 1.00 88.00 75 PHE A O 1
ATOM 615 N N . TYR A 1 76 ? -0.739 4.431 5.442 1.00 87.00 76 TYR A N 1
ATOM 616 C CA . TYR A 1 76 ? -1.143 5.125 4.219 1.00 87.00 76 TYR A CA 1
ATOM 617 C C . TYR A 1 76 ? -0.290 6.368 3.972 1.00 87.00 76 TYR A C 1
ATOM 619 O O . TYR A 1 76 ? 0.135 6.580 2.842 1.00 87.00 76 TYR A O 1
ATOM 627 N N . SER A 1 77 ? 0.005 7.164 5.004 1.00 84.75 77 SER A N 1
ATOM 628 C CA . SER A 1 77 ? 0.885 8.330 4.873 1.00 84.75 77 SER A CA 1
ATOM 629 C C . SER A 1 77 ? 2.279 7.943 4.376 1.00 84.75 77 SER A C 1
ATOM 631 O O . SER A 1 77 ? 2.747 8.524 3.400 1.00 84.75 77 SER A O 1
ATOM 633 N N . ASN A 1 78 ? 2.900 6.923 4.974 1.00 84.06 78 ASN A N 1
ATOM 634 C CA . ASN A 1 78 ? 4.235 6.467 4.587 1.00 84.06 78 ASN A CA 1
ATOM 635 C C . ASN A 1 78 ? 4.256 5.914 3.156 1.00 84.06 78 ASN A C 1
ATOM 637 O O . ASN A 1 78 ? 5.142 6.233 2.367 1.00 84.06 78 ASN A O 1
ATOM 641 N N . VAL A 1 79 ? 3.274 5.084 2.798 1.00 87.06 79 VAL A N 1
ATOM 642 C CA . VAL A 1 79 ? 3.211 4.471 1.467 1.00 87.06 79 VAL A CA 1
ATOM 643 C C . VAL A 1 79 ? 2.934 5.518 0.387 1.00 87.06 79 VAL A C 1
ATOM 645 O O . VAL A 1 79 ? 3.556 5.466 -0.674 1.00 87.06 79 VAL A O 1
ATOM 648 N N . LEU A 1 80 ? 2.054 6.488 0.650 1.00 88.88 80 LEU A N 1
ATOM 649 C CA . LEU A 1 80 ? 1.789 7.587 -0.281 1.00 88.88 80 LEU A CA 1
ATOM 650 C C . LEU A 1 80 ? 3.031 8.460 -0.492 1.00 88.88 80 LEU A C 1
ATOM 652 O O . LEU A 1 80 ? 3.372 8.734 -1.637 1.00 88.88 80 LEU A O 1
ATOM 656 N N . GLU A 1 81 ? 3.770 8.799 0.567 1.00 89.00 81 GLU A N 1
ATOM 657 C CA . GLU A 1 81 ? 5.038 9.541 0.459 1.00 89.00 81 GLU A CA 1
ATOM 658 C C . GLU A 1 81 ? 6.076 8.785 -0.395 1.00 89.00 81 GLU A C 1
ATOM 660 O O . GLU A 1 81 ? 6.779 9.367 -1.233 1.00 89.00 81 GLU A O 1
ATOM 665 N N . ILE A 1 82 ? 6.151 7.458 -0.234 1.00 88.25 82 ILE A N 1
ATOM 666 C CA . ILE A 1 82 ? 7.018 6.607 -1.056 1.00 88.25 82 ILE A CA 1
ATOM 667 C C . ILE A 1 82 ? 6.589 6.660 -2.530 1.00 88.25 82 ILE A C 1
ATOM 669 O O . ILE A 1 82 ? 7.445 6.829 -3.405 1.00 88.25 82 ILE A O 1
ATOM 673 N N . PHE A 1 83 ? 5.289 6.550 -2.819 1.00 88.62 83 PHE A N 1
ATOM 674 C CA . PHE A 1 83 ? 4.764 6.658 -4.183 1.00 88.62 83 PHE A CA 1
ATOM 675 C C . PHE A 1 83 ? 5.026 8.031 -4.803 1.00 88.62 83 PHE A C 1
ATOM 677 O O . PHE A 1 83 ? 5.448 8.097 -5.955 1.00 88.62 83 PHE A O 1
ATOM 684 N N . GLU A 1 84 ? 4.837 9.119 -4.060 1.00 90.44 84 GLU A N 1
ATOM 685 C CA . GLU A 1 84 ? 5.136 10.477 -4.524 1.00 90.44 84 GLU A CA 1
ATOM 686 C C . GLU A 1 84 ? 6.617 10.615 -4.899 1.00 90.44 84 GLU A C 1
ATOM 688 O O . GLU A 1 84 ? 6.941 11.041 -6.010 1.00 90.44 84 GLU A O 1
ATOM 693 N N . THR A 1 85 ? 7.515 10.131 -4.036 1.00 91.00 85 THR A N 1
ATOM 694 C CA . THR A 1 85 ? 8.966 10.112 -4.287 1.00 91.00 85 THR A CA 1
ATOM 695 C C . THR A 1 85 ? 9.314 9.354 -5.574 1.00 91.00 85 THR A C 1
ATOM 697 O O . THR A 1 85 ? 10.157 9.789 -6.366 1.00 91.00 85 THR A O 1
ATOM 700 N N . ILE A 1 86 ? 8.668 8.207 -5.800 1.00 90.88 86 ILE A N 1
ATOM 701 C CA . ILE A 1 86 ? 8.843 7.393 -7.009 1.00 90.88 86 ILE A CA 1
ATOM 702 C C . ILE A 1 86 ? 8.311 8.135 -8.240 1.00 90.88 86 ILE A C 1
ATOM 704 O O . ILE A 1 86 ? 9.002 8.203 -9.257 1.00 90.88 86 ILE A O 1
ATOM 708 N N . LEU A 1 87 ? 7.103 8.695 -8.168 1.00 91.06 87 LEU A N 1
ATOM 709 C CA . LEU A 1 87 ? 6.461 9.401 -9.277 1.00 91.06 87 LEU A CA 1
ATOM 710 C C . LEU A 1 87 ? 7.272 10.620 -9.713 1.00 91.06 87 LEU A C 1
ATOM 712 O O . LEU A 1 87 ? 7.455 10.838 -10.910 1.00 91.06 87 LEU A O 1
ATOM 716 N N . GLU A 1 88 ? 7.786 11.402 -8.766 1.00 90.62 88 GLU A N 1
ATOM 717 C CA . GLU A 1 88 ? 8.672 12.529 -9.059 1.00 90.62 88 GLU A CA 1
ATOM 718 C C . GLU A 1 88 ? 9.952 12.079 -9.765 1.00 90.62 88 GLU A C 1
ATOM 720 O O . GLU A 1 88 ? 10.383 12.701 -10.739 1.00 90.62 88 GLU A O 1
ATOM 725 N N . ALA A 1 89 ? 10.548 10.975 -9.310 1.00 88.31 89 ALA A N 1
ATOM 726 C CA . ALA A 1 89 ? 11.737 10.407 -9.928 1.00 88.31 89 ALA A CA 1
ATOM 727 C C . ALA A 1 89 ? 11.470 9.927 -11.359 1.00 88.31 89 ALA A C 1
ATOM 729 O O . ALA A 1 89 ? 12.239 10.247 -12.264 1.00 88.31 89 ALA A O 1
ATOM 730 N N . LEU A 1 90 ? 10.369 9.203 -11.576 1.00 88.56 90 LEU A N 1
ATOM 731 C CA . LEU A 1 90 ? 9.983 8.694 -12.892 1.00 88.56 90 LEU A CA 1
ATOM 732 C C . LEU A 1 90 ? 9.672 9.836 -13.864 1.00 88.56 90 LEU A C 1
ATOM 734 O O . LEU A 1 90 ? 10.214 9.851 -14.966 1.00 88.56 90 LEU A O 1
ATOM 738 N N . LYS A 1 91 ? 8.898 10.844 -13.441 1.00 88.62 91 LYS A N 1
ATOM 739 C CA . LYS A 1 91 ? 8.622 12.047 -14.249 1.00 88.62 91 LYS A CA 1
ATOM 740 C C . LYS A 1 91 ? 9.891 12.832 -14.571 1.00 88.62 91 LYS A C 1
ATOM 742 O O . LYS A 1 91 ? 10.015 13.395 -15.658 1.00 88.62 91 LYS A O 1
ATOM 747 N N . PHE A 1 92 ? 10.843 12.897 -13.640 1.00 87.88 92 PHE A N 1
ATOM 748 C CA . PHE A 1 92 ? 12.135 13.531 -13.895 1.00 87.88 92 PHE A CA 1
ATOM 749 C C . PHE A 1 92 ? 12.910 12.790 -14.988 1.00 87.88 92 PHE A C 1
ATOM 751 O O . PHE A 1 92 ? 13.432 13.427 -15.906 1.00 87.88 92 PHE A O 1
ATOM 758 N N . ILE A 1 93 ? 12.962 11.458 -14.915 1.00 86.19 93 ILE A N 1
ATOM 759 C CA . ILE A 1 93 ? 13.645 10.625 -15.909 1.00 86.19 93 ILE A CA 1
ATOM 760 C C . ILE A 1 93 ? 12.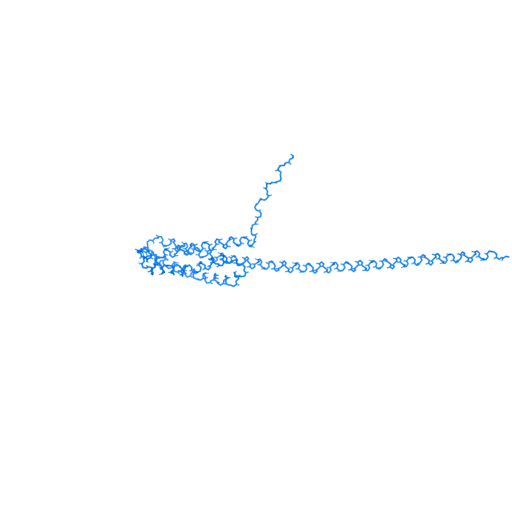948 10.741 -17.270 1.00 86.19 93 ILE A C 1
ATOM 762 O O . ILE A 1 93 ? 13.622 10.991 -18.266 1.00 86.19 93 ILE A O 1
ATOM 766 N N . GLU A 1 94 ? 11.615 10.665 -17.312 1.00 85.75 94 GLU A N 1
ATOM 767 C CA . GLU A 1 94 ? 10.804 10.834 -18.526 1.00 85.75 94 GLU A CA 1
ATOM 768 C C . GLU A 1 94 ? 11.076 12.184 -19.207 1.00 85.75 94 GLU A C 1
ATOM 770 O O . GLU A 1 94 ? 11.394 12.254 -20.394 1.00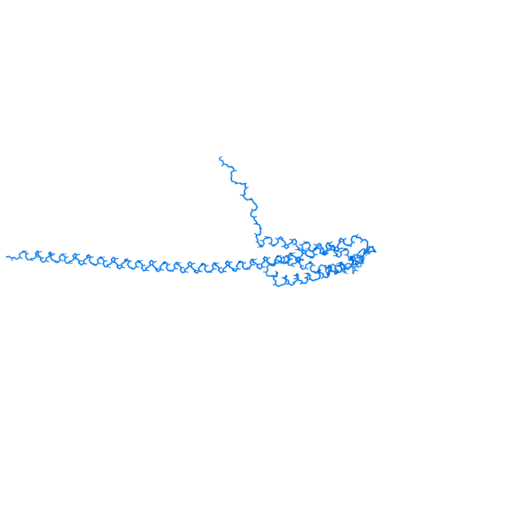 85.75 94 GLU A O 1
ATOM 775 N N . ASN A 1 95 ? 11.027 13.283 -18.450 1.00 84.19 95 ASN A N 1
ATOM 776 C CA . ASN A 1 95 ? 11.317 14.609 -18.993 1.00 84.19 95 ASN A CA 1
ATOM 777 C C . ASN A 1 95 ? 12.781 14.753 -19.437 1.00 84.19 95 ASN A C 1
ATOM 779 O O . ASN A 1 95 ? 13.061 15.474 -20.393 1.00 84.19 95 ASN A O 1
ATOM 783 N N . SER A 1 96 ? 13.699 14.036 -18.788 1.00 81.12 96 SER A N 1
ATOM 784 C CA . SER A 1 96 ? 15.117 13.977 -19.161 1.00 81.12 96 SER A CA 1
ATOM 785 C C . SER A 1 96 ? 15.394 13.087 -20.379 1.00 81.12 96 SER A C 1
ATOM 787 O O . SER A 1 96 ? 16.503 13.132 -20.908 1.00 81.12 96 SER A O 1
ATOM 789 N N . LEU A 1 97 ? 14.426 12.277 -20.820 1.00 75.44 97 LEU A N 1
ATOM 790 C CA . LEU A 1 97 ? 14.488 11.439 -22.024 1.00 75.44 97 LEU A CA 1
ATOM 791 C C . LEU A 1 97 ? 13.945 12.145 -23.279 1.00 75.44 97 LEU A C 1
ATOM 793 O O . LEU A 1 97 ? 14.274 11.733 -24.385 1.00 75.44 97 LEU A O 1
ATOM 797 N N . LYS A 1 98 ? 13.161 13.223 -23.124 1.00 70.75 98 LYS A N 1
ATOM 798 C CA . LYS A 1 98 ? 12.658 14.057 -24.235 1.00 70.75 98 LYS A CA 1
ATOM 799 C C . LYS A 1 98 ? 13.751 14.732 -25.094 1.00 70.75 98 LYS A C 1
ATOM 801 O O . LYS A 1 98 ? 13.532 14.847 -26.299 1.00 70.75 98 LYS A O 1
ATOM 806 N N . PRO A 1 99 ? 14.897 15.205 -24.560 1.00 62.34 99 PRO A N 1
ATOM 807 C CA . PRO A 1 99 ? 16.012 15.664 -25.395 1.00 62.34 99 PRO A CA 1
ATOM 808 C C . PRO A 1 99 ? 16.820 14.487 -25.980 1.00 62.34 99 PRO A C 1
ATOM 810 O O . PRO A 1 99 ? 17.045 13.491 -25.292 1.00 62.34 99 PRO A O 1
ATOM 813 N N . SER A 1 100 ? 17.305 14.631 -27.225 1.00 58.03 100 SER A N 1
ATOM 814 C CA . SER A 1 100 ? 18.171 13.652 -27.914 1.00 58.03 100 SER A CA 1
ATOM 815 C C . SER A 1 100 ? 19.292 13.142 -27.001 1.00 58.03 100 SER A C 1
ATOM 817 O O . SER A 1 100 ? 20.012 13.920 -26.371 1.00 58.03 100 SER A O 1
ATOM 819 N N . GLU A 1 101 ? 19.458 11.819 -26.929 1.00 58.97 101 GLU A N 1
ATOM 820 C CA . GLU A 1 101 ? 20.414 11.147 -26.044 1.00 58.97 101 GLU A CA 1
ATOM 821 C C . GLU A 1 101 ? 21.880 11.551 -26.294 1.00 58.97 101 GLU A C 1
ATOM 823 O O . GLU A 1 101 ? 22.685 11.518 -25.357 1.00 58.97 101 GLU A O 1
ATOM 828 N N . SER A 1 102 ? 22.212 12.023 -27.507 1.00 59.41 102 SER A N 1
ATOM 829 C CA . SER A 1 102 ? 23.556 12.510 -27.855 1.00 59.41 102 SER A CA 1
ATOM 830 C C . SER A 1 102 ? 23.901 13.878 -27.261 1.00 59.41 102 SER A C 1
ATOM 832 O O . SER A 1 102 ? 25.079 14.148 -27.043 1.00 59.41 102 SER A O 1
ATOM 834 N N . ASP A 1 103 ? 22.902 14.712 -26.956 1.00 63.16 103 ASP A N 1
ATOM 835 C CA . ASP A 1 103 ? 23.097 16.104 -26.517 1.00 63.16 103 ASP A CA 1
ATOM 836 C C . ASP A 1 103 ? 22.985 16.274 -24.994 1.00 63.16 103 ASP A C 1
ATOM 838 O O . ASP A 1 103 ? 23.041 17.390 -24.470 1.00 63.16 103 ASP A O 1
ATOM 842 N N . ARG A 1 104 ? 22.826 15.173 -24.243 1.00 64.94 104 ARG A N 1
ATOM 843 C CA . ARG A 1 104 ? 22.649 15.240 -22.788 1.00 64.94 104 ARG A CA 1
ATOM 844 C C . ARG A 1 104 ? 23.964 15.585 -22.073 1.00 64.94 104 ARG A C 1
ATOM 846 O O . ARG A 1 104 ? 24.897 14.774 -22.106 1.00 64.94 104 ARG A O 1
ATOM 853 N N . PRO A 1 105 ? 24.046 16.718 -21.345 1.00 73.88 105 PRO A N 1
ATOM 854 C CA . PRO A 1 105 ? 25.201 17.034 -20.512 1.00 73.88 105 PRO A CA 1
ATOM 855 C C . PRO A 1 105 ? 25.451 15.953 -19.453 1.00 73.88 105 PRO A C 1
ATOM 857 O O . PRO A 1 105 ? 24.522 15.357 -18.905 1.00 73.88 105 PRO A O 1
ATOM 860 N N . GLN A 1 106 ? 26.725 15.731 -19.122 1.00 75.75 106 GLN A N 1
ATOM 861 C CA . GLN A 1 106 ? 27.158 14.711 -18.159 1.00 75.75 106 GLN A CA 1
ATOM 862 C C . GLN A 1 106 ? 26.480 14.856 -16.783 1.00 75.75 106 GLN A C 1
ATOM 864 O O . GLN A 1 106 ? 26.218 13.858 -16.116 1.00 75.75 106 GLN A O 1
ATOM 869 N N . SER A 1 107 ? 26.141 16.083 -16.380 1.00 74.44 107 SER A N 1
ATOM 870 C CA . SER A 1 107 ? 25.389 16.367 -15.154 1.00 74.44 107 SER A CA 1
ATOM 871 C C . SER A 1 107 ? 24.001 15.717 -15.137 1.00 74.44 107 SER A C 1
ATOM 873 O O . SER A 1 107 ? 23.602 15.186 -14.104 1.00 74.44 107 SER A O 1
ATOM 875 N N . LEU A 1 108 ? 23.287 15.682 -16.269 1.00 75.50 108 LEU A N 1
ATOM 876 C CA . LEU A 1 108 ? 21.979 15.022 -16.365 1.00 75.50 108 LEU A CA 1
ATOM 877 C C . LEU A 1 108 ? 22.100 13.503 -16.247 1.00 75.50 108 LEU A C 1
ATOM 879 O O . LEU A 1 108 ? 21.272 12.884 -15.588 1.00 75.50 108 LEU A O 1
ATOM 883 N N . LYS A 1 109 ? 23.146 12.898 -16.822 1.00 77.50 109 LYS A N 1
ATOM 884 C CA . LYS A 1 109 ? 23.384 11.448 -16.703 1.00 77.50 109 LYS A CA 1
ATOM 885 C C . LYS A 1 109 ? 23.609 11.034 -15.246 1.00 77.50 109 LYS A C 1
ATOM 887 O O . LYS A 1 109 ? 23.042 10.041 -14.793 1.00 77.50 109 LYS A O 1
ATOM 892 N N . THR A 1 110 ? 24.384 11.819 -14.496 1.00 83.12 110 THR A N 1
ATOM 893 C CA . THR A 1 110 ? 24.608 11.582 -13.062 1.00 83.12 110 THR A CA 1
ATOM 894 C C . THR A 1 110 ? 23.310 11.704 -12.259 1.00 83.12 110 THR A C 1
ATOM 896 O O . THR A 1 110 ? 23.023 10.830 -11.443 1.00 83.12 110 THR A O 1
ATOM 899 N N . LEU A 1 111 ? 22.497 12.732 -12.531 1.00 82.94 111 LEU A N 1
ATOM 900 C CA . LEU A 1 111 ? 21.209 12.942 -11.857 1.00 82.94 111 LEU A CA 1
ATOM 901 C C . LEU A 1 111 ? 20.194 11.833 -12.160 1.00 82.94 111 LEU A C 1
ATOM 903 O O . LEU A 1 111 ? 19.495 11.379 -11.259 1.00 82.94 111 LEU A O 1
ATOM 907 N N . VAL A 1 112 ? 20.127 11.356 -13.407 1.00 83.44 112 VAL A N 1
ATOM 908 C CA . VAL A 1 112 ? 19.271 10.217 -13.780 1.00 83.44 112 VAL A CA 1
ATOM 909 C C . VAL A 1 112 ? 19.686 8.965 -13.007 1.00 83.44 112 VAL A C 1
ATOM 911 O O . VAL A 1 112 ? 18.838 8.333 -12.384 1.00 83.44 112 VAL A O 1
ATOM 914 N N . SER A 1 113 ? 20.985 8.656 -12.945 1.00 83.88 113 SER A N 1
ATOM 915 C CA . SER A 1 113 ? 21.483 7.508 -12.174 1.00 83.88 113 SER A CA 1
ATOM 916 C C . SER A 1 113 ? 21.186 7.625 -10.672 1.00 83.88 113 SER A C 1
ATOM 918 O O . SER A 1 113 ? 20.881 6.631 -10.010 1.00 83.88 113 SER A O 1
ATOM 920 N N . GLU A 1 114 ? 21.250 8.833 -10.113 1.00 88.12 114 GLU A N 1
ATOM 921 C CA . GLU A 1 114 ? 20.864 9.091 -8.725 1.00 88.12 114 GLU A CA 1
ATOM 922 C C . GLU A 1 114 ? 19.367 8.835 -8.496 1.00 88.12 114 GLU A C 1
ATOM 924 O O . GLU A 1 114 ? 18.996 8.134 -7.550 1.00 88.12 114 GLU A O 1
ATOM 929 N N . LYS A 1 115 ? 18.503 9.319 -9.396 1.00 87.12 115 LYS A N 1
ATOM 930 C CA . LYS A 1 115 ? 17.053 9.089 -9.330 1.00 87.12 115 LYS A CA 1
ATOM 931 C C . LYS A 1 115 ? 16.686 7.617 -9.513 1.00 87.12 115 LYS A C 1
ATOM 933 O O . LYS A 1 115 ? 15.823 7.125 -8.794 1.00 87.12 115 LYS A O 1
ATOM 938 N N . GLU A 1 116 ? 17.380 6.876 -10.370 1.00 85.62 116 GLU A N 1
ATOM 939 C CA . GLU A 1 116 ? 17.202 5.423 -10.496 1.00 85.62 116 GLU A CA 1
ATOM 940 C C . GLU A 1 116 ? 17.556 4.674 -9.205 1.00 85.62 116 GLU A C 1
ATOM 942 O O . GLU A 1 116 ? 16.837 3.762 -8.790 1.00 85.62 116 GLU A O 1
ATOM 947 N N . LYS A 1 117 ? 18.650 5.059 -8.532 1.00 88.25 117 LYS A N 1
ATOM 948 C CA . LYS A 1 117 ? 19.005 4.495 -7.218 1.00 88.2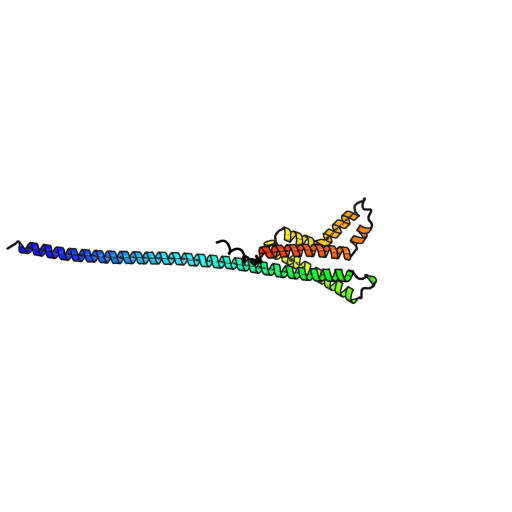5 117 LYS A CA 1
ATOM 949 C C . LYS A 1 117 ? 17.944 4.820 -6.172 1.00 88.25 117 LYS A C 1
ATOM 951 O O . LYS A 1 117 ? 17.605 3.952 -5.366 1.00 88.25 117 LYS A O 1
ATOM 956 N N . MET A 1 118 ? 17.405 6.038 -6.206 1.00 87.12 118 MET A N 1
ATOM 957 C CA . MET A 1 118 ? 16.312 6.455 -5.333 1.00 87.12 118 MET A CA 1
ATOM 958 C C . MET A 1 118 ? 15.065 5.594 -5.563 1.00 87.12 118 MET A C 1
ATOM 960 O O . MET A 1 118 ? 14.537 5.056 -4.597 1.00 87.12 118 MET A O 1
ATOM 964 N N . ILE A 1 119 ? 14.663 5.363 -6.819 1.00 88.94 119 ILE A N 1
ATOM 965 C CA . ILE A 1 119 ? 13.534 4.482 -7.166 1.00 88.94 119 ILE A CA 1
ATOM 966 C C . ILE A 1 119 ? 13.758 3.069 -6.625 1.00 88.94 119 ILE A C 1
ATOM 968 O O . ILE A 1 119 ? 12.869 2.515 -5.987 1.00 88.94 119 ILE A O 1
ATOM 972 N N . LYS A 1 120 ? 14.949 2.487 -6.818 1.00 89.31 120 LYS A N 1
ATOM 973 C CA . LYS A 1 120 ? 15.259 1.138 -6.307 1.00 89.31 120 LYS A CA 1
ATOM 974 C C . LYS A 1 120 ? 15.134 1.052 -4.785 1.00 89.31 120 LYS A C 1
ATOM 976 O O . LYS A 1 120 ? 14.539 0.109 -4.273 1.00 89.31 120 LYS A O 1
ATOM 981 N N . SER A 1 121 ? 15.672 2.040 -4.072 1.00 89.19 121 SER A N 1
ATOM 982 C CA . SER A 1 121 ? 15.572 2.120 -2.611 1.00 89.19 121 SER A CA 1
ATOM 983 C C . SER A 1 121 ? 14.120 2.285 -2.149 1.00 89.19 121 SER A C 1
ATOM 985 O O . SER A 1 121 ? 13.666 1.565 -1.261 1.00 89.19 121 SER A O 1
ATOM 987 N N . SER A 1 122 ? 13.364 3.180 -2.788 1.00 89.06 122 SER A N 1
ATOM 988 C CA . SER A 1 122 ? 11.950 3.421 -2.486 1.00 89.06 122 SER A CA 1
ATOM 989 C C . SER A 1 122 ? 11.067 2.210 -2.792 1.00 89.06 122 SER A C 1
ATOM 991 O O . SER A 1 122 ? 10.198 1.890 -1.990 1.00 89.06 122 SER A O 1
ATOM 993 N N . ASN A 1 123 ? 11.328 1.474 -3.875 1.00 89.12 123 ASN A N 1
ATOM 994 C CA . ASN A 1 123 ? 10.617 0.232 -4.190 1.00 89.12 123 ASN A CA 1
ATOM 995 C C . ASN A 1 123 ? 10.865 -0.852 -3.138 1.00 89.12 123 ASN A C 1
ATOM 997 O O . ASN A 1 123 ? 9.924 -1.524 -2.729 1.00 89.12 123 ASN A O 1
ATOM 1001 N N . ALA A 1 124 ? 12.103 -0.991 -2.651 1.00 85.06 124 ALA A N 1
ATOM 1002 C CA . ALA A 1 124 ? 12.411 -1.934 -1.577 1.00 85.06 124 ALA A CA 1
ATOM 1003 C C . ALA A 1 124 ? 11.687 -1.569 -0.268 1.00 85.06 124 ALA A C 1
ATOM 1005 O O . ALA A 1 124 ? 11.178 -2.447 0.428 1.00 85.06 124 ALA A O 1
ATOM 1006 N N . LYS A 1 125 ? 11.598 -0.270 0.053 1.00 88.31 125 LYS A N 1
ATOM 1007 C CA . LYS A 1 125 ? 10.810 0.215 1.197 1.00 88.31 125 LYS A CA 1
ATOM 1008 C C . LYS A 1 125 ? 9.321 -0.073 1.014 1.00 88.31 125 LYS A C 1
ATOM 1010 O O . LYS A 1 125 ? 8.709 -0.620 1.923 1.00 88.31 125 LYS A O 1
ATOM 1015 N N . LEU A 1 126 ? 8.768 0.238 -0.160 1.00 86.69 126 LEU A N 1
ATOM 1016 C CA . LEU A 1 126 ? 7.369 -0.020 -0.503 1.00 86.69 126 LEU A CA 1
ATOM 1017 C C . LEU A 1 126 ? 7.021 -1.501 -0.345 1.00 86.69 126 LEU A C 1
ATOM 1019 O O . LEU A 1 126 ? 6.035 -1.844 0.299 1.00 86.69 126 LEU A O 1
ATOM 1023 N N . GLU A 1 127 ? 7.848 -2.383 -0.904 1.00 85.75 127 GLU A N 1
ATOM 1024 C CA . GLU A 1 127 ? 7.650 -3.827 -0.812 1.00 85.75 127 GLU A CA 1
ATOM 1025 C C . GLU A 1 127 ? 7.674 -4.309 0.644 1.00 85.75 127 GLU A C 1
ATOM 1027 O O . GLU A 1 127 ? 6.843 -5.130 1.036 1.00 85.75 127 GLU A O 1
ATOM 1032 N N . ASN A 1 128 ? 8.597 -3.782 1.455 1.00 81.44 128 ASN A N 1
ATOM 1033 C CA . ASN A 1 128 ? 8.674 -4.112 2.871 1.00 81.44 128 ASN A CA 1
ATOM 1034 C C . ASN A 1 128 ? 7.414 -3.665 3.627 1.00 81.44 128 ASN A C 1
ATOM 1036 O O . ASN A 1 128 ? 6.792 -4.501 4.274 1.00 81.44 128 ASN A O 1
ATOM 1040 N N . GLU A 1 129 ? 7.006 -2.399 3.498 1.00 78.12 129 GLU A N 1
ATOM 1041 C CA . GLU A 1 129 ? 5.806 -1.844 4.151 1.00 78.12 129 GLU A CA 1
ATOM 1042 C C . GLU A 1 129 ? 4.533 -2.606 3.766 1.00 78.12 129 GLU A C 1
ATOM 1044 O O . GLU A 1 129 ? 3.700 -2.958 4.607 1.00 78.12 129 GLU A O 1
ATOM 1049 N N . VAL A 1 130 ? 4.385 -2.922 2.479 1.00 80.12 130 VAL A N 1
ATOM 1050 C CA . VAL A 1 130 ? 3.221 -3.658 1.978 1.00 80.12 130 VAL A CA 1
ATOM 1051 C C . VAL A 1 130 ? 3.205 -5.087 2.517 1.00 80.12 130 VAL A C 1
ATOM 1053 O O . VAL A 1 130 ? 2.139 -5.581 2.878 1.00 80.12 130 VAL A O 1
ATOM 1056 N N . LYS A 1 131 ? 4.363 -5.748 2.637 1.00 76.88 131 LYS A N 1
ATOM 1057 C CA . LYS A 1 131 ? 4.455 -7.102 3.203 1.00 76.88 131 LYS A CA 1
ATOM 1058 C C . LYS A 1 131 ? 4.178 -7.135 4.704 1.00 76.88 131 LYS A C 1
ATOM 1060 O O . LYS A 1 131 ? 3.462 -8.030 5.152 1.00 76.88 131 LYS A O 1
ATOM 1065 N N . THR A 1 132 ? 4.740 -6.202 5.468 1.00 73.75 132 THR A N 1
ATOM 1066 C CA . THR A 1 132 ? 4.656 -6.193 6.936 1.00 73.75 132 THR A CA 1
ATOM 1067 C C . THR A 1 132 ? 3.295 -5.727 7.436 1.00 73.75 132 THR A C 1
ATOM 1069 O O . THR A 1 132 ? 2.723 -6.356 8.324 1.00 73.75 132 THR A O 1
ATOM 1072 N N . ILE A 1 133 ? 2.786 -4.631 6.873 1.00 73.44 133 ILE A N 1
ATOM 1073 C CA . ILE A 1 133 ? 1.606 -3.921 7.372 1.00 73.44 133 ILE A CA 1
ATOM 1074 C C . ILE A 1 133 ? 0.483 -3.966 6.333 1.00 73.44 133 ILE A C 1
ATOM 1076 O O . ILE A 1 133 ? -0.663 -4.251 6.680 1.00 73.44 133 ILE A O 1
ATOM 1080 N N . GLY A 1 134 ? 0.800 -3.761 5.052 1.00 72.12 134 GLY A N 1
ATOM 1081 C CA . GLY A 1 134 ? -0.202 -3.696 3.982 1.00 72.12 134 GLY A CA 1
ATOM 1082 C C . GLY A 1 134 ? -1.051 -4.962 3.845 1.00 72.12 134 GLY A C 1
ATOM 1083 O O . GLY A 1 134 ? -2.261 -4.862 3.667 1.00 72.12 134 GLY A O 1
ATOM 1084 N N . THR A 1 135 ? -0.468 -6.151 4.018 1.00 76.69 135 THR A N 1
ATOM 1085 C CA . THR A 1 135 ? -1.192 -7.438 3.950 1.00 76.69 135 THR A CA 1
ATOM 1086 C C . THR A 1 135 ? -2.303 -7.591 4.991 1.00 76.69 135 THR A C 1
ATOM 1088 O O . THR A 1 135 ? -3.202 -8.409 4.803 1.00 76.69 135 THR A O 1
ATOM 1091 N N . LEU A 1 136 ? -2.261 -6.820 6.081 1.00 72.62 136 LEU A N 1
ATOM 1092 C CA . LEU A 1 136 ? -3.241 -6.896 7.163 1.00 72.62 136 LEU A CA 1
ATOM 1093 C C . LEU A 1 136 ? -4.513 -6.090 6.874 1.00 72.62 136 LEU A C 1
ATOM 1095 O O . LEU A 1 136 ? -5.558 -6.386 7.457 1.00 72.62 136 LEU A O 1
ATOM 1099 N N . PHE A 1 137 ? -4.427 -5.058 6.027 1.00 80.50 137 PHE A N 1
ATOM 1100 C CA . PHE A 1 137 ? -5.490 -4.054 5.885 1.00 80.50 137 PHE A CA 1
ATOM 1101 C C . PHE A 1 137 ? -5.859 -3.722 4.443 1.00 80.50 137 PHE A C 1
ATOM 1103 O O . PHE A 1 137 ? -6.964 -3.236 4.221 1.00 80.50 137 PHE A O 1
ATOM 1110 N N . LEU A 1 138 ? -4.958 -3.932 3.482 1.00 81.62 138 LEU A N 1
ATOM 1111 C CA . LEU A 1 138 ? -5.221 -3.640 2.079 1.00 81.62 138 LEU A CA 1
ATOM 1112 C C . LEU A 1 138 ? -6.086 -4.725 1.451 1.00 81.62 138 LEU A C 1
ATOM 1114 O O . LEU A 1 138 ? -5.872 -5.920 1.670 1.00 81.62 138 LEU A O 1
ATOM 1118 N N . ASP A 1 139 ? -7.026 -4.297 0.614 1.00 83.69 139 ASP A N 1
ATOM 1119 C CA . ASP A 1 139 ? -7.792 -5.229 -0.194 1.00 83.69 139 ASP A CA 1
ATOM 1120 C C . ASP A 1 139 ? -6.913 -5.883 -1.274 1.00 83.69 139 ASP A C 1
ATOM 1122 O O . ASP A 1 139 ? -5.887 -5.347 -1.712 1.00 83.69 139 ASP A O 1
ATOM 1126 N N . LYS A 1 140 ? -7.327 -7.069 -1.722 1.00 85.94 140 LYS A N 1
ATOM 1127 C CA . LYS A 1 140 ? -6.608 -7.877 -2.714 1.00 85.94 140 LYS A CA 1
ATOM 1128 C C . LYS A 1 140 ? -6.392 -7.122 -4.018 1.00 85.94 140 LYS A C 1
ATOM 1130 O O . LYS A 1 140 ? -5.356 -7.308 -4.651 1.00 85.94 140 LYS A O 1
ATOM 1135 N N . GLU A 1 141 ? -7.343 -6.280 -4.412 1.00 89.06 141 GLU A N 1
ATOM 1136 C CA . GLU A 1 141 ? -7.227 -5.464 -5.617 1.00 89.06 141 GLU A CA 1
ATOM 1137 C C . GLU A 1 141 ? -6.071 -4.461 -5.505 1.00 89.06 141 GLU A C 1
ATOM 1139 O O . GLU A 1 141 ? -5.209 -4.425 -6.386 1.00 89.06 141 GLU A O 1
ATOM 1144 N N . VAL A 1 142 ? -5.971 -3.742 -4.383 1.00 85.69 142 VAL A N 1
ATOM 1145 C CA . VAL A 1 142 ? -4.893 -2.773 -4.125 1.00 85.69 142 VAL A CA 1
ATOM 1146 C C . VAL A 1 142 ? -3.539 -3.474 -4.031 1.00 85.69 142 VAL A C 1
ATOM 1148 O O . VAL A 1 142 ? -2.580 -3.056 -4.678 1.00 85.69 142 VAL A O 1
ATOM 1151 N N . LEU A 1 143 ? -3.460 -4.594 -3.303 1.00 83.50 143 LEU A N 1
ATOM 1152 C CA . LEU A 1 143 ? -2.243 -5.412 -3.233 1.00 83.50 143 LEU A CA 1
ATOM 1153 C C . LEU A 1 143 ? -1.805 -5.893 -4.620 1.00 83.50 143 LEU A C 1
ATOM 1155 O O . LEU A 1 143 ? -0.618 -5.855 -4.944 1.00 83.50 143 LEU A O 1
ATOM 1159 N N . SER A 1 144 ? -2.760 -6.308 -5.457 1.00 87.19 144 SER A N 1
ATOM 1160 C CA . SER A 1 144 ? -2.471 -6.727 -6.826 1.00 87.19 144 SER A CA 1
ATOM 1161 C C . SER A 1 144 ? -1.950 -5.571 -7.674 1.00 87.19 144 SER A C 1
ATOM 1163 O O . SER A 1 144 ? -1.005 -5.770 -8.430 1.00 87.19 144 SER A O 1
ATOM 1165 N N . ALA A 1 145 ? -2.502 -4.363 -7.526 1.00 86.44 145 ALA A N 1
ATOM 1166 C CA . ALA A 1 145 ? -2.053 -3.184 -8.255 1.00 86.44 145 ALA A CA 1
ATOM 1167 C C . ALA A 1 145 ? -0.626 -2.775 -7.864 1.00 86.44 145 ALA A C 1
ATOM 1169 O O . ALA A 1 145 ? 0.193 -2.497 -8.737 1.00 86.44 145 ALA A O 1
ATOM 1170 N N . ILE A 1 146 ? -0.292 -2.824 -6.572 1.00 88.25 146 ILE A N 1
ATOM 1171 C CA . ILE A 1 146 ? 1.074 -2.557 -6.108 1.00 88.25 146 ILE A CA 1
ATOM 1172 C C . ILE A 1 146 ? 2.045 -3.637 -6.616 1.00 88.25 146 ILE A C 1
ATOM 1174 O O . ILE A 1 146 ? 3.137 -3.307 -7.076 1.00 88.25 146 ILE A O 1
ATOM 1178 N N . ASP A 1 147 ? 1.652 -4.916 -6.611 1.00 88.50 147 ASP A N 1
ATOM 1179 C CA . ASP A 1 147 ? 2.468 -5.999 -7.185 1.00 88.50 147 ASP A CA 1
ATOM 1180 C C . ASP A 1 147 ? 2.654 -5.848 -8.704 1.00 88.50 147 ASP A C 1
ATOM 1182 O O . ASP A 1 147 ? 3.741 -6.122 -9.217 1.00 88.50 147 ASP A O 1
ATOM 1186 N N . ARG A 1 148 ? 1.624 -5.378 -9.428 1.00 87.81 148 ARG A N 1
ATOM 1187 C CA . ARG A 1 148 ? 1.734 -5.045 -10.858 1.00 87.81 148 ARG A CA 1
ATOM 1188 C C . ARG A 1 148 ? 2.814 -3.998 -11.085 1.00 87.81 148 ARG A C 1
ATOM 1190 O O . ARG A 1 148 ? 3.681 -4.231 -11.919 1.00 87.81 148 ARG A O 1
ATOM 1197 N N . TYR A 1 149 ? 2.804 -2.920 -10.305 1.00 88.75 149 TYR A N 1
ATOM 1198 C CA . TYR A 1 149 ? 3.821 -1.875 -10.372 1.00 88.75 149 TYR A CA 1
ATOM 1199 C C . TYR A 1 149 ? 5.229 -2.397 -10.030 1.00 88.75 149 TYR A C 1
ATOM 1201 O O . TYR A 1 149 ? 6.175 -2.178 -10.789 1.00 88.75 149 TYR A O 1
ATOM 1209 N N . LEU A 1 150 ? 5.381 -3.120 -8.914 1.00 85.06 150 LEU A N 1
ATOM 1210 C CA . LEU A 1 150 ? 6.686 -3.631 -8.472 1.00 85.06 150 LEU A CA 1
ATOM 1211 C C . LEU A 1 150 ? 7.306 -4.594 -9.495 1.00 85.06 150 LEU A C 1
ATOM 1213 O O . LEU A 1 150 ? 8.522 -4.596 -9.673 1.00 85.06 150 LEU A O 1
ATOM 1217 N N . LYS A 1 151 ? 6.472 -5.367 -10.200 1.00 86.88 151 LYS A N 1
ATOM 1218 C CA . LYS A 1 151 ? 6.888 -6.309 -11.251 1.00 86.88 151 LYS A CA 1
ATOM 1219 C C . LYS A 1 151 ? 6.707 -5.771 -12.670 1.00 86.88 151 LYS A C 1
ATOM 1221 O O . LYS A 1 151 ? 6.783 -6.556 -13.615 1.00 86.88 151 LYS A O 1
ATOM 1226 N N . ALA A 1 152 ? 6.444 -4.478 -12.851 1.00 82.44 152 ALA A N 1
ATOM 1227 C CA . ALA A 1 152 ? 6.092 -3.928 -14.160 1.00 82.44 152 ALA A CA 1
ATOM 1228 C C . ALA A 1 152 ? 7.195 -4.180 -15.201 1.00 82.44 152 ALA A C 1
ATOM 1230 O O . ALA A 1 152 ? 6.902 -4.646 -16.299 1.00 82.44 152 ALA A O 1
ATOM 1231 N N . GLU A 1 153 ? 8.469 -4.008 -14.837 1.00 75.81 153 GLU A N 1
ATOM 1232 C CA . GLU A 1 153 ? 9.578 -4.272 -15.763 1.00 75.81 153 GLU A CA 1
ATOM 1233 C C . GLU A 1 153 ? 9.747 -5.756 -16.108 1.00 75.81 153 GLU A C 1
ATOM 1235 O O . GLU A 1 153 ? 9.964 -6.106 -17.267 1.00 75.81 153 GLU A O 1
ATOM 1240 N N . GLU A 1 154 ? 9.616 -6.648 -15.124 1.00 79.06 154 GLU A N 1
ATOM 1241 C CA . GLU A 1 154 ? 9.690 -8.095 -15.361 1.00 79.06 154 GLU A CA 1
ATOM 1242 C C . GLU A 1 154 ? 8.558 -8.553 -16.287 1.00 79.06 154 GLU A C 1
ATOM 1244 O O . GLU A 1 154 ? 8.780 -9.326 -17.217 1.00 79.06 154 GLU A O 1
ATOM 1249 N N . ARG A 1 155 ? 7.345 -8.031 -16.070 1.00 77.88 155 ARG A N 1
ATOM 1250 C CA . ARG A 1 155 ? 6.160 -8.341 -16.881 1.00 77.88 155 ARG A CA 1
ATOM 1251 C C . ARG A 1 155 ? 6.262 -7.773 -18.291 1.00 77.88 155 ARG A C 1
ATOM 1253 O O . ARG A 1 155 ? 5.862 -8.454 -19.234 1.00 77.88 155 ARG A O 1
ATOM 1260 N N . ARG A 1 156 ? 6.792 -6.557 -18.441 1.00 77.00 156 ARG A N 1
ATOM 1261 C CA . ARG A 1 156 ? 7.036 -5.936 -19.747 1.00 77.00 156 ARG A CA 1
ATOM 1262 C C . ARG A 1 156 ? 8.021 -6.770 -20.556 1.00 77.00 156 ARG A C 1
ATOM 1264 O O . ARG A 1 156 ? 7.703 -7.146 -21.677 1.00 77.00 156 ARG A O 1
ATOM 1271 N N . ARG A 1 157 ? 9.169 -7.124 -19.967 1.00 75.75 157 ARG A N 1
ATOM 1272 C CA . ARG A 1 157 ? 10.171 -7.972 -20.630 1.00 75.75 157 ARG A CA 1
ATOM 1273 C C . ARG A 1 157 ? 9.609 -9.333 -21.003 1.00 75.75 157 ARG A C 1
ATOM 1275 O O . ARG A 1 157 ? 9.720 -9.709 -22.155 1.00 75.75 157 ARG A O 1
ATOM 1282 N N . ALA A 1 158 ? 8.918 -10.006 -20.083 1.00 78.94 158 ALA A N 1
ATOM 1283 C CA . ALA A 1 158 ? 8.317 -11.308 -20.364 1.00 78.94 158 ALA A CA 1
ATOM 1284 C C . ALA A 1 158 ? 7.285 -11.261 -21.506 1.00 78.94 158 ALA A C 1
ATOM 1286 O O . ALA A 1 158 ? 7.202 -12.203 -22.289 1.00 78.94 158 ALA A O 1
ATOM 1287 N N . ARG A 1 159 ? 6.501 -10.176 -21.614 1.00 78.81 159 ARG A N 1
ATOM 1288 C CA . ARG A 1 159 ? 5.564 -9.974 -22.730 1.00 78.81 159 ARG A CA 1
ATOM 1289 C C . ARG A 1 159 ? 6.304 -9.811 -24.056 1.00 78.81 159 ARG A C 1
ATOM 1291 O O . ARG A 1 159 ? 5.961 -10.494 -25.011 1.00 78.81 159 ARG A O 1
ATOM 1298 N N . ILE A 1 160 ? 7.315 -8.948 -24.094 1.00 75.06 160 ILE A N 1
ATOM 1299 C CA . ILE A 1 160 ? 8.073 -8.694 -25.323 1.00 75.06 160 ILE A CA 1
ATOM 1300 C C . ILE A 1 160 ? 8.888 -9.937 -25.721 1.00 75.06 160 ILE A C 1
ATOM 1302 O O . ILE A 1 160 ? 8.939 -10.279 -26.894 1.00 75.06 160 ILE A O 1
ATOM 1306 N N . ASP A 1 161 ? 9.455 -10.671 -24.760 1.00 79.19 161 ASP A N 1
ATOM 1307 C CA . ASP A 1 161 ? 10.143 -11.946 -25.004 1.00 79.19 161 ASP A CA 1
ATOM 1308 C C . ASP A 1 161 ? 9.206 -12.981 -25.647 1.00 79.19 161 ASP A C 1
ATOM 1310 O O . ASP A 1 161 ? 9.608 -13.705 -26.555 1.00 79.19 161 ASP A O 1
ATOM 1314 N N . LEU A 1 162 ? 7.945 -13.043 -25.201 1.00 80.75 162 LEU A N 1
ATOM 1315 C CA . LEU A 1 162 ? 6.914 -13.892 -25.806 1.00 80.75 162 LEU A CA 1
ATOM 1316 C C . LEU A 1 162 ? 6.575 -13.456 -27.237 1.00 80.75 162 LEU A C 1
ATOM 1318 O O . LEU A 1 162 ? 6.461 -14.311 -28.109 1.00 80.75 162 LEU A O 1
ATOM 1322 N N . GLU A 1 163 ? 6.443 -12.152 -27.482 1.00 78.81 163 GLU A N 1
ATOM 1323 C CA . GLU A 1 163 ? 6.166 -11.592 -28.814 1.00 78.81 163 GLU A CA 1
ATOM 1324 C C . GLU A 1 163 ? 7.344 -11.785 -29.786 1.00 78.81 163 GLU A C 1
ATOM 1326 O O . GLU A 1 163 ? 7.132 -12.002 -30.974 1.00 78.81 163 GLU A O 1
ATOM 1331 N N . LEU A 1 164 ? 8.588 -11.780 -29.296 1.00 75.69 164 LEU A N 1
ATOM 1332 C CA . LEU A 1 164 ? 9.791 -12.064 -30.091 1.00 75.69 164 LEU A CA 1
ATOM 1333 C C . LEU A 1 164 ? 9.962 -13.555 -30.430 1.00 75.69 164 LEU A C 1
ATOM 1335 O O . LEU A 1 164 ? 10.663 -13.890 -31.385 1.00 75.69 164 LEU A O 1
ATOM 1339 N N . LEU A 1 165 ? 9.361 -14.453 -29.644 1.00 79.88 165 LEU A N 1
ATOM 1340 C CA . LEU A 1 165 ? 9.360 -15.900 -29.888 1.00 79.88 165 LEU A CA 1
ATOM 1341 C C . LEU A 1 165 ? 8.260 -16.341 -30.867 1.00 79.88 165 LEU A C 1
ATOM 1343 O O . LEU A 1 165 ? 8.275 -17.496 -31.302 1.00 79.88 165 LEU A O 1
ATOM 1347 N N . ASP A 1 166 ? 7.317 -15.457 -31.200 1.00 77.12 166 ASP A N 1
ATOM 1348 C CA . ASP A 1 166 ? 6.244 -15.740 -32.148 1.00 77.12 166 ASP A CA 1
ATOM 1349 C C . ASP A 1 166 ? 6.796 -15.767 -33.590 1.00 77.12 166 ASP A C 1
ATOM 1351 O O . ASP A 1 166 ? 7.316 -14.754 -34.068 1.00 77.12 166 ASP A O 1
ATOM 1355 N N . PRO A 1 167 ? 6.711 -16.904 -34.311 1.00 68.50 167 PRO A N 1
ATOM 1356 C CA . PRO A 1 167 ? 7.193 -17.010 -35.687 1.00 68.50 167 PRO A CA 1
ATOM 1357 C C . PRO A 1 167 ? 6.453 -16.100 -36.683 1.00 68.50 167 PRO A C 1
ATOM 1359 O O . PRO A 1 167 ? 6.991 -15.865 -37.765 1.00 68.50 167 PRO A O 1
ATOM 1362 N N . ASP A 1 168 ? 5.270 -15.580 -36.332 1.00 72.50 168 ASP A N 1
ATOM 1363 C CA . ASP A 1 168 ? 4.519 -14.614 -37.148 1.00 72.50 168 ASP A CA 1
ATOM 1364 C C . ASP A 1 168 ? 4.880 -13.144 -36.832 1.00 72.50 168 ASP A C 1
ATOM 1366 O O . ASP A 1 168 ? 4.411 -12.222 -37.512 1.00 72.50 168 ASP A O 1
ATOM 1370 N N . CYS A 1 169 ? 5.747 -12.886 -35.844 1.00 59.81 169 CYS A N 1
ATOM 1371 C CA . CYS A 1 169 ? 6.191 -11.538 -35.497 1.00 59.81 169 CYS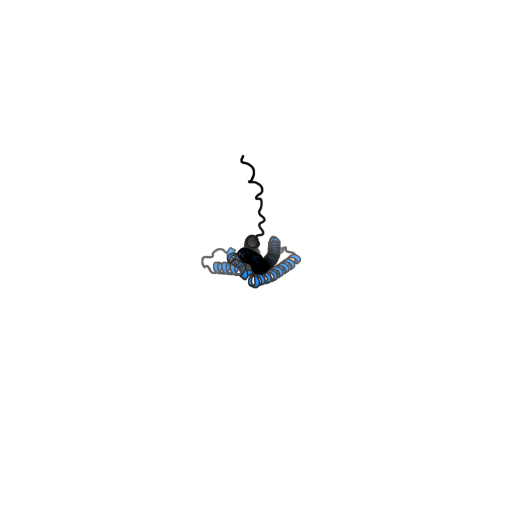 A CA 1
ATOM 1372 C C . CYS A 1 169 ? 7.038 -10.938 -36.630 1.00 59.81 169 CYS A C 1
ATOM 1374 O O . CYS A 1 169 ? 8.224 -11.225 -36.792 1.00 59.81 169 CYS A O 1
ATOM 1376 N N . THR A 1 170 ? 6.402 -10.104 -37.456 1.00 61.66 170 THR A N 1
ATOM 1377 C CA . THR A 1 170 ? 7.040 -9.450 -38.612 1.00 61.66 170 THR A CA 1
ATOM 1378 C C . THR A 1 170 ? 7.408 -7.990 -38.334 1.00 61.66 170 THR A C 1
ATOM 1380 O O . THR A 1 170 ? 7.921 -7.310 -39.222 1.00 61.66 170 THR A O 1
ATOM 1383 N N . ASP A 1 171 ? 7.120 -7.488 -37.129 1.00 65.94 171 ASP A N 1
ATOM 1384 C CA . ASP A 1 171 ? 7.277 -6.079 -36.781 1.00 65.94 171 ASP A CA 1
ATOM 1385 C C . ASP A 1 171 ? 8.647 -5.815 -36.119 1.00 65.94 171 ASP A C 1
ATOM 1387 O O . ASP A 1 171 ? 8.860 -6.183 -34.961 1.00 65.94 171 ASP A O 1
ATOM 1391 N N . PRO A 1 172 ? 9.597 -5.161 -36.818 1.00 64.62 172 PRO A N 1
ATOM 1392 C CA . PRO A 1 172 ? 10.906 -4.834 -36.255 1.00 64.62 172 PRO A CA 1
ATOM 1393 C C . PRO A 1 172 ? 10.831 -3.845 -35.079 1.00 64.62 172 PRO A C 1
ATOM 1395 O O . PRO A 1 172 ? 11.788 -3.759 -34.307 1.00 64.62 172 PRO A O 1
ATOM 1398 N N . SER A 1 173 ? 9.713 -3.129 -34.903 1.00 63.84 173 SER A N 1
ATOM 1399 C CA . SER A 1 173 ? 9.533 -2.168 -33.808 1.00 63.84 173 SER A CA 1
ATOM 1400 C C . SER A 1 173 ? 9.412 -2.829 -32.429 1.00 63.84 173 SER A C 1
ATOM 1402 O O . SER A 1 173 ? 9.798 -2.220 -31.432 1.00 63.84 173 SER A O 1
ATOM 1404 N N . VAL A 1 174 ? 9.001 -4.102 -32.359 1.00 63.19 174 VAL A N 1
ATOM 1405 C CA . VAL A 1 174 ? 8.920 -4.879 -31.104 1.00 63.19 174 VAL A CA 1
ATOM 1406 C C . VAL A 1 174 ? 10.311 -5.048 -30.473 1.00 63.19 174 VAL A C 1
ATOM 1408 O O . VAL A 1 174 ? 10.490 -4.912 -29.261 1.00 63.19 174 VAL A O 1
ATOM 1411 N N . GLY A 1 175 ? 11.337 -5.267 -31.302 1.00 60.56 175 GLY A N 1
ATOM 1412 C CA . GLY A 1 175 ? 12.731 -5.324 -30.854 1.00 60.56 175 GLY A CA 1
ATOM 1413 C C . GLY A 1 175 ? 13.286 -3.960 -30.426 1.00 60.56 175 GLY A C 1
ATOM 1414 O O . GLY A 1 175 ? 14.070 -3.881 -29.478 1.00 60.56 175 GLY A O 1
ATOM 1415 N N . GLU A 1 176 ? 12.861 -2.875 -31.079 1.00 64.88 176 GLU A N 1
ATOM 1416 C CA . GLU A 1 176 ? 13.225 -1.504 -30.687 1.00 64.88 176 GLU A CA 1
ATOM 1417 C C . GLU A 1 176 ? 12.580 -1.107 -29.349 1.00 64.88 176 GLU A C 1
ATOM 1419 O O . GLU A 1 176 ? 13.209 -0.444 -28.519 1.00 64.88 176 GLU A O 1
ATOM 1424 N N . GLU A 1 177 ? 11.358 -1.572 -29.088 1.00 63.94 177 GLU A N 1
ATOM 1425 C CA . GLU A 1 177 ? 10.647 -1.352 -27.830 1.00 63.94 177 GLU A CA 1
ATOM 1426 C C . GLU A 1 177 ? 11.287 -2.092 -26.642 1.00 63.94 177 GLU A C 1
ATOM 1428 O O . GLU A 1 177 ? 11.314 -1.574 -25.518 1.00 63.94 177 GLU A O 1
ATOM 1433 N N . TYR A 1 178 ? 11.888 -3.262 -26.880 1.00 62.34 178 TYR A N 1
ATOM 1434 C CA . TYR A 1 178 ? 12.599 -4.024 -25.849 1.00 62.34 178 TYR A CA 1
ATOM 1435 C C . TYR A 1 178 ? 13.718 -3.204 -25.185 1.00 62.34 178 TYR A C 1
ATOM 1437 O O . TYR A 1 178 ? 13.834 -3.184 -23.953 1.00 62.34 178 TYR A O 1
ATOM 1445 N N . TYR A 1 179 ? 14.494 -2.477 -25.997 1.00 62.47 179 TYR A N 1
ATOM 1446 C CA . TYR A 1 179 ? 15.647 -1.688 -25.552 1.00 62.4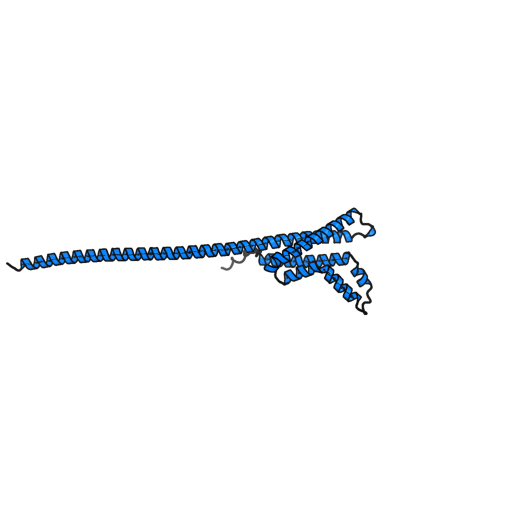7 179 TYR A CA 1
ATOM 1447 C C . TYR A 1 179 ? 15.352 -0.199 -25.345 1.00 62.47 179 TYR A C 1
ATOM 1449 O O . TYR A 1 179 ? 16.232 0.515 -24.865 1.00 62.47 179 TYR A O 1
ATOM 1457 N N . SER A 1 180 ? 14.147 0.281 -25.667 1.00 74.56 180 SER A N 1
ATOM 1458 C CA . SER A 1 180 ? 13.789 1.697 -25.547 1.00 74.56 180 SER A CA 1
ATOM 1459 C C . SER A 1 180 ? 13.633 2.125 -24.080 1.00 74.56 180 SER A C 1
ATOM 1461 O O . SER A 1 180 ? 12.672 1.719 -23.412 1.00 74.56 180 SER A O 1
ATOM 1463 N N . PRO A 1 181 ? 14.501 3.021 -23.562 1.00 72.25 181 PRO A N 1
ATOM 1464 C CA . PRO A 1 181 ? 14.359 3.542 -22.203 1.00 72.25 181 PRO A CA 1
ATOM 1465 C C . PRO A 1 181 ? 13.068 4.353 -22.026 1.00 72.25 181 PRO A C 1
ATOM 1467 O O . PRO A 1 181 ? 12.536 4.439 -20.922 1.00 72.25 181 PRO A O 1
ATOM 1470 N N . SER A 1 182 ? 12.537 4.928 -23.111 1.00 75.06 182 SER A N 1
ATOM 1471 C CA . SER A 1 182 ? 11.276 5.669 -23.082 1.00 75.06 182 SER A CA 1
ATOM 1472 C C . SER A 1 182 ? 10.072 4.745 -22.888 1.00 75.06 182 SER A C 1
ATOM 1474 O O . SER A 1 182 ? 9.202 5.082 -22.092 1.00 75.06 182 SER A O 1
ATOM 1476 N N . SER A 1 183 ? 10.017 3.590 -23.570 1.00 77.38 183 SER A N 1
ATOM 1477 C CA . SER A 1 183 ? 8.909 2.628 -23.394 1.00 77.38 183 SER A CA 1
ATOM 1478 C C . SER A 1 183 ? 8.882 2.089 -21.961 1.00 77.38 183 SER A C 1
ATOM 1480 O O . SER A 1 183 ? 7.838 2.114 -21.306 1.00 77.38 183 SER A O 1
ATOM 1482 N N . TYR A 1 184 ? 10.054 1.728 -21.420 1.00 80.12 184 TYR A N 1
ATOM 1483 C CA . TYR A 1 184 ? 10.193 1.315 -20.022 1.00 80.12 184 TYR A CA 1
ATOM 1484 C C . TYR A 1 184 ? 9.632 2.357 -19.042 1.00 80.12 184 TYR A C 1
ATOM 1486 O O . TYR A 1 184 ? 8.772 2.036 -18.221 1.00 80.12 184 TYR A O 1
ATOM 1494 N N . ILE A 1 185 ? 10.094 3.609 -19.131 1.00 81.25 185 ILE A N 1
ATOM 1495 C CA . ILE A 1 185 ? 9.705 4.654 -18.177 1.00 81.25 185 ILE A CA 1
ATOM 1496 C C . ILE A 1 185 ? 8.221 5.001 -18.300 1.00 81.25 185 ILE A C 1
ATOM 1498 O O . ILE A 1 185 ? 7.565 5.166 -17.274 1.00 81.25 185 ILE A O 1
ATOM 1502 N N . CYS A 1 186 ? 7.667 5.050 -19.515 1.00 79.38 186 CYS A N 1
ATOM 1503 C CA . CYS A 1 186 ? 6.236 5.280 -19.720 1.00 79.38 186 CYS A CA 1
ATOM 1504 C C . CYS A 1 186 ? 5.381 4.162 -19.106 1.00 79.38 186 CYS A C 1
ATOM 1506 O O . CYS A 1 186 ? 4.404 4.450 -18.414 1.00 79.38 186 CYS A O 1
ATOM 1508 N N . HIS A 1 187 ? 5.759 2.895 -19.310 1.00 82.44 187 HIS A N 1
ATOM 1509 C CA . HIS A 1 187 ? 5.035 1.763 -18.731 1.00 82.44 187 HIS A CA 1
ATOM 1510 C C . HIS A 1 187 ? 5.115 1.765 -17.198 1.00 82.44 187 HIS A C 1
ATOM 1512 O O . HIS A 1 187 ? 4.089 1.677 -16.523 1.00 82.44 187 HIS A O 1
ATOM 1518 N N . GLN A 1 188 ? 6.316 1.961 -16.647 1.00 86.25 188 GLN A N 1
ATOM 1519 C CA . GLN A 1 188 ? 6.541 2.027 -15.203 1.00 86.25 188 GLN A CA 1
ATOM 1520 C C . GLN A 1 188 ? 5.768 3.188 -14.558 1.00 86.25 188 GLN A C 1
ATOM 1522 O O . GLN A 1 188 ? 5.203 3.031 -13.476 1.00 86.25 188 GLN A O 1
ATOM 1527 N N . LEU A 1 189 ? 5.727 4.351 -15.217 1.00 87.12 189 LEU A N 1
ATOM 1528 C CA . LEU A 1 189 ? 4.989 5.523 -14.752 1.00 87.12 189 LEU A CA 1
ATOM 1529 C C . LEU A 1 189 ? 3.480 5.268 -14.749 1.00 87.12 189 LEU A C 1
ATOM 1531 O O . LEU A 1 189 ? 2.820 5.604 -13.769 1.00 87.12 189 LEU A O 1
ATOM 1535 N N . ASN A 1 190 ? 2.943 4.653 -15.805 1.00 88.25 190 ASN A N 1
ATOM 1536 C CA . ASN A 1 190 ? 1.518 4.352 -15.900 1.00 88.25 190 ASN A CA 1
ATOM 1537 C C . ASN A 1 190 ? 1.064 3.379 -14.800 1.00 88.25 190 ASN A C 1
ATOM 1539 O O . ASN A 1 190 ? 0.116 3.669 -14.076 1.00 88.25 190 ASN A O 1
ATOM 1543 N N . GLU A 1 191 ? 1.787 2.272 -14.608 1.00 89.00 191 GLU A N 1
ATOM 1544 C CA . GLU A 1 191 ? 1.486 1.305 -13.541 1.00 89.00 191 GLU A CA 1
ATOM 1545 C C . GLU A 1 191 ? 1.619 1.934 -12.142 1.00 89.00 191 GLU A C 1
ATOM 1547 O O . GLU A 1 191 ? 0.826 1.645 -11.246 1.00 89.00 191 GLU A O 1
ATOM 1552 N N . CYS A 1 192 ? 2.586 2.840 -11.954 1.00 88.38 192 CYS A N 1
ATOM 1553 C CA . CYS A 1 192 ? 2.759 3.576 -10.701 1.00 88.38 192 CYS A CA 1
ATOM 1554 C C . CYS A 1 192 ? 1.573 4.509 -10.411 1.00 88.38 192 CYS A C 1
ATOM 1556 O O . CYS A 1 192 ? 1.075 4.545 -9.287 1.00 88.38 192 CYS A O 1
ATOM 1558 N N . ILE A 1 193 ? 1.095 5.243 -11.424 1.00 88.25 193 ILE A N 1
ATOM 1559 C CA . ILE A 1 193 ? -0.057 6.147 -11.304 1.00 88.25 193 ILE A CA 1
ATOM 1560 C C . ILE A 1 193 ? -1.324 5.365 -10.956 1.00 88.25 193 ILE A C 1
ATOM 1562 O O . ILE A 1 193 ? -2.054 5.777 -10.054 1.00 88.25 193 ILE A O 1
ATOM 1566 N N . GLU A 1 194 ? -1.570 4.240 -11.627 1.00 90.31 194 GLU A N 1
ATOM 1567 C CA . GLU A 1 194 ? -2.740 3.399 -11.360 1.00 90.31 194 GLU A CA 1
ATOM 1568 C C . GLU A 1 194 ? -2.700 2.798 -9.948 1.00 90.31 194 GLU A C 1
ATOM 1570 O O . GLU A 1 194 ? -3.684 2.886 -9.210 1.00 90.31 194 GLU A O 1
ATOM 1575 N N . ALA A 1 195 ? -1.552 2.262 -9.519 1.00 88.25 195 ALA A N 1
ATOM 1576 C CA . ALA A 1 195 ? -1.388 1.738 -8.162 1.00 88.25 195 ALA A CA 1
ATOM 1577 C C . ALA A 1 195 ? -1.576 2.828 -7.094 1.00 88.25 195 ALA A C 1
ATOM 1579 O O . ALA A 1 195 ? -2.282 2.615 -6.106 1.00 88.25 195 ALA A O 1
ATOM 1580 N N . HIS A 1 196 ? -0.995 4.010 -7.311 1.00 91.38 196 HIS A N 1
ATOM 1581 C CA . HIS A 1 196 ? -1.152 5.155 -6.420 1.00 91.38 196 HIS A CA 1
ATOM 1582 C C . HIS A 1 196 ? -2.613 5.617 -6.339 1.00 91.38 196 HIS A C 1
ATOM 1584 O O . HIS A 1 196 ? -3.129 5.845 -5.247 1.00 91.38 196 HIS A O 1
ATOM 1590 N N . LYS A 1 197 ? -3.309 5.724 -7.476 1.00 91.56 197 LYS A N 1
ATOM 1591 C CA . LYS A 1 197 ? -4.715 6.141 -7.525 1.00 91.56 197 LYS A CA 1
ATOM 1592 C C . LYS A 1 197 ? -5.617 5.180 -6.749 1.00 91.56 197 LYS A C 1
ATOM 1594 O O . LYS A 1 197 ? -6.383 5.637 -5.904 1.00 91.56 197 LYS A O 1
ATOM 1599 N N . LEU A 1 198 ? -5.481 3.875 -6.989 1.00 89.88 198 LEU A N 1
ATOM 1600 C CA . LEU A 1 198 ? -6.245 2.848 -6.273 1.00 89.88 198 LEU A CA 1
ATOM 1601 C C . LEU A 1 198 ? -5.972 2.887 -4.766 1.00 89.88 198 LEU A C 1
ATOM 1603 O O . LEU A 1 198 ? -6.898 2.777 -3.965 1.00 89.88 198 LEU A O 1
ATOM 1607 N N . LEU A 1 199 ? -4.715 3.100 -4.366 1.00 89.12 199 LEU A N 1
ATOM 1608 C CA . LEU A 1 199 ? -4.363 3.247 -2.957 1.00 89.12 199 LEU A CA 1
ATOM 1609 C C . LEU A 1 199 ? -5.008 4.489 -2.327 1.00 89.12 199 LEU A C 1
ATOM 1611 O O . LEU A 1 199 ? -5.495 4.408 -1.204 1.00 89.12 199 LEU A O 1
ATOM 1615 N N . VAL A 1 200 ? -5.029 5.627 -3.027 1.00 89.12 200 VAL A N 1
ATOM 1616 C CA . VAL A 1 200 ? -5.664 6.865 -2.543 1.00 89.12 200 VAL A CA 1
ATOM 1617 C C . VAL A 1 200 ? -7.174 6.693 -2.388 1.00 89.12 200 VAL A C 1
ATOM 1619 O O . VAL A 1 200 ? -7.739 7.148 -1.391 1.00 89.12 200 VAL A O 1
ATOM 1622 N N . GLU A 1 201 ? -7.832 6.061 -3.361 1.00 88.94 201 GLU A N 1
ATOM 1623 C CA . GLU A 1 201 ? -9.268 5.768 -3.302 1.00 88.94 201 GLU A CA 1
ATOM 1624 C C . GLU A 1 201 ? -9.580 4.857 -2.107 1.00 88.94 201 GLU A C 1
ATOM 1626 O O . GLU A 1 201 ? -10.398 5.220 -1.260 1.00 88.94 201 GLU A O 1
ATOM 1631 N N . TYR A 1 202 ? -8.826 3.765 -1.949 1.00 87.75 202 TYR A N 1
ATOM 1632 C CA . TYR A 1 202 ? -8.976 2.846 -0.821 1.00 87.75 202 TYR A CA 1
ATOM 1633 C C . TYR A 1 202 ? -8.703 3.513 0.534 1.00 87.75 202 TYR A C 1
ATOM 1635 O O . TYR A 1 202 ? -9.489 3.378 1.469 1.00 87.75 202 TYR A O 1
ATOM 1643 N N . ALA A 1 203 ? -7.622 4.288 0.649 1.00 86.12 203 ALA A N 1
ATOM 1644 C CA . ALA A 1 203 ? -7.273 4.995 1.879 1.00 86.12 203 ALA A CA 1
ATOM 1645 C C . ALA A 1 203 ? -8.355 6.006 2.284 1.00 86.12 203 ALA A C 1
ATOM 1647 O O . ALA A 1 203 ? -8.643 6.170 3.470 1.00 86.12 203 ALA A O 1
ATOM 1648 N N . ARG A 1 204 ? -8.976 6.681 1.307 1.00 86.75 204 ARG A N 1
ATOM 1649 C CA . ARG A 1 204 ? -10.066 7.633 1.551 1.00 86.75 204 ARG A CA 1
ATOM 1650 C C . ARG A 1 204 ? -11.291 6.945 2.146 1.00 86.75 204 ARG A C 1
ATOM 1652 O O . ARG A 1 204 ? -11.889 7.491 3.077 1.00 86.75 204 ARG A O 1
ATOM 1659 N N . GLU A 1 205 ? -11.653 5.787 1.606 1.00 86.44 205 GLU A N 1
ATOM 1660 C CA . GLU A 1 205 ? -12.779 4.982 2.081 1.00 86.44 205 GLU A CA 1
ATOM 1661 C C . GLU A 1 205 ? -12.490 4.372 3.458 1.00 86.44 205 GLU A C 1
ATOM 1663 O O . GLU A 1 205 ? -13.279 4.547 4.387 1.00 86.44 205 GLU A O 1
ATOM 1668 N N . ASP A 1 206 ? -11.328 3.735 3.622 1.00 84.50 206 ASP A N 1
ATOM 1669 C CA . ASP A 1 206 ? -10.946 3.009 4.838 1.00 84.50 206 ASP A CA 1
ATOM 1670 C C . ASP A 1 206 ? -10.734 3.935 6.046 1.00 84.50 206 ASP A C 1
ATOM 1672 O O . ASP A 1 206 ? -11.156 3.628 7.162 1.00 84.50 206 ASP A O 1
ATOM 1676 N N . LEU A 1 207 ? -10.123 5.107 5.837 1.00 83.19 207 LEU A N 1
ATOM 1677 C CA . LEU A 1 207 ? -9.950 6.104 6.897 1.00 83.19 207 LEU A CA 1
ATOM 1678 C C . LEU A 1 207 ? -11.203 6.960 7.133 1.00 83.19 207 LEU A C 1
ATOM 1680 O O . LEU A 1 207 ? -11.189 7.786 8.048 1.00 83.19 207 LEU A O 1
ATOM 1684 N N . GLN A 1 208 ? -12.259 6.788 6.326 1.00 79.75 208 GLN A N 1
ATOM 1685 C CA . GLN A 1 208 ? -13.490 7.583 6.373 1.00 79.75 208 GLN A CA 1
ATOM 1686 C C . GLN A 1 208 ? -13.225 9.101 6.337 1.00 79.75 208 GLN A C 1
ATOM 1688 O O . GLN A 1 208 ? -13.902 9.887 6.996 1.00 79.75 208 GLN A O 1
ATOM 1693 N N . VAL A 1 209 ? -12.239 9.544 5.546 1.00 64.88 209 VAL A N 1
ATOM 1694 C CA . VAL A 1 209 ? -11.821 10.964 5.455 1.00 64.88 209 VAL A CA 1
ATOM 1695 C C . VAL A 1 209 ? -12.834 11.825 4.671 1.00 64.88 209 VAL A C 1
ATOM 1697 O O . VAL A 1 209 ? -12.667 13.035 4.516 1.00 64.88 209 VAL A O 1
ATOM 1700 N N . MET A 1 210 ? -13.947 11.239 4.227 1.00 42.97 210 MET A N 1
ATOM 1701 C CA . MET A 1 210 ? -15.100 11.973 3.709 1.00 42.97 210 MET A CA 1
ATOM 1702 C C . MET A 1 210 ? -15.806 12.725 4.849 1.00 42.97 210 MET A C 1
ATOM 1704 O O . MET A 1 210 ? -16.657 12.180 5.552 1.00 42.97 210 MET A O 1
ATOM 1708 N N . TRP A 1 211 ? -15.508 14.020 4.989 1.00 44.06 211 TRP A N 1
ATOM 1709 C CA . TRP A 1 211 ? -16.482 14.954 5.547 1.00 44.06 211 TRP A CA 1
ATOM 1710 C C . TRP A 1 211 ? -17.779 14.834 4.746 1.00 44.06 211 TRP A C 1
ATOM 1712 O O . TRP A 1 211 ? -17.744 14.755 3.519 1.00 44.06 211 TRP A O 1
ATOM 1722 N N . GLN A 1 212 ? -18.917 14.858 5.443 1.00 42.00 212 GLN A N 1
ATOM 1723 C CA . GLN A 1 212 ? -20.220 15.155 4.854 1.00 42.00 212 GLN A CA 1
ATOM 1724 C C . GLN A 1 212 ? -20.102 16.452 4.038 1.00 42.00 212 GLN A C 1
ATOM 1726 O O . GLN A 1 212 ? -20.225 17.548 4.588 1.00 42.00 212 GLN A O 1
ATOM 1731 N N . SER A 1 213 ? -19.822 16.358 2.740 1.00 41.28 213 SER A N 1
ATOM 1732 C CA . SER A 1 213 ? -19.913 17.504 1.848 1.00 41.28 213 SER A CA 1
ATOM 1733 C C . SER A 1 213 ? -21.396 17.823 1.689 1.00 41.28 213 SER A C 1
ATOM 1735 O O . SER A 1 213 ? -22.115 17.122 0.984 1.00 41.28 213 SER A O 1
ATOM 1737 N N . ASP A 1 214 ? -21.826 18.842 2.428 1.00 45.47 214 ASP A N 1
ATOM 1738 C CA . ASP A 1 214 ? -23.111 19.530 2.360 1.00 45.47 214 ASP A CA 1
ATOM 1739 C C . ASP A 1 214 ? -24.379 18.667 2.410 1.00 45.47 214 ASP A C 1
ATOM 1741 O O . ASP A 1 214 ? -24.995 18.330 1.407 1.00 45.47 214 ASP A O 1
ATOM 1745 N N . ASN A 1 215 ? -24.895 18.502 3.631 1.00 37.19 215 ASN A N 1
ATOM 1746 C CA . ASN A 1 215 ? -26.340 18.414 3.858 1.00 37.19 215 ASN A CA 1
ATOM 1747 C C . ASN A 1 215 ? -26.911 19.771 4.329 1.00 37.19 215 ASN A C 1
ATOM 1749 O O . ASN A 1 215 ? -27.805 19.841 5.173 1.00 37.19 215 ASN A O 1
ATOM 1753 N N . ARG A 1 216 ? -26.384 20.880 3.786 1.00 40.47 216 ARG A N 1
ATOM 1754 C CA . ARG A 1 216 ? -26.966 22.226 3.902 1.00 40.47 216 ARG A CA 1
ATOM 1755 C C . ARG A 1 216 ? -27.550 22.653 2.558 1.00 40.47 216 ARG A C 1
ATOM 1757 O O . ARG A 1 216 ? -26.949 23.456 1.871 1.00 40.47 216 ARG A O 1
ATOM 1764 N N . HIS A 1 217 ? -28.712 22.101 2.208 1.00 42.47 217 HIS A N 1
ATOM 1765 C CA . HIS A 1 217 ? -29.807 22.769 1.477 1.00 42.47 217 HIS A CA 1
ATOM 1766 C C . HIS A 1 217 ? -30.871 21.742 1.058 1.00 42.47 217 HIS A C 1
ATOM 1768 O O . HIS A 1 217 ? -30.990 21.390 -0.106 1.00 42.47 217 HIS A O 1
ATOM 1774 N N . SER A 1 218 ? -31.661 21.246 2.017 1.00 42.53 218 SER A N 1
ATOM 1775 C CA . SER A 1 218 ? -32.945 20.581 1.718 1.00 42.53 218 SER A CA 1
ATOM 1776 C C . SER A 1 218 ? -33.868 20.501 2.950 1.00 42.53 218 SER A C 1
ATOM 1778 O O . SER A 1 218 ? -34.547 19.501 3.174 1.00 42.53 218 SER A O 1
ATOM 1780 N N . LYS A 1 219 ? -33.899 21.535 3.798 1.00 43.59 219 LYS A N 1
ATOM 1781 C CA . LYS A 1 219 ? -34.968 21.703 4.802 1.00 43.59 219 LYS A CA 1
ATOM 1782 C C . LYS A 1 219 ? -35.330 23.178 4.922 1.00 43.59 219 LYS A C 1
ATOM 1784 O O . LYS A 1 219 ? -34.721 23.898 5.704 1.00 43.59 219 LYS A O 1
ATOM 1789 N N . ASN A 1 220 ? -36.253 23.579 4.053 1.00 45.47 220 ASN A N 1
ATOM 1790 C CA . ASN A 1 220 ? -36.996 24.839 3.901 1.00 45.47 220 ASN A CA 1
ATOM 1791 C C . ASN A 1 220 ? -37.098 24.985 2.378 1.00 45.47 220 ASN A C 1
ATOM 1793 O O . ASN A 1 220 ? -36.091 25.250 1.736 1.00 45.47 220 ASN A O 1
ATOM 1797 N N . TYR A 1 221 ? -38.199 24.653 1.720 1.00 43.19 221 TYR A N 1
ATOM 1798 C CA . TYR A 1 221 ? -39.570 25.060 1.979 1.00 43.19 221 TYR A CA 1
ATOM 1799 C C . TYR A 1 221 ? -40.516 23.917 1.608 1.00 43.19 221 TYR A C 1
ATOM 1801 O O . TYR A 1 221 ? -40.339 23.324 0.556 1.00 43.19 221 TYR A O 1
ATOM 1809 N N . ASP A 1 222 ? -41.495 23.638 2.462 1.00 41.16 222 ASP A N 1
ATOM 1810 C CA . ASP A 1 222 ? -42.887 23.521 2.028 1.00 41.16 222 ASP A CA 1
ATOM 1811 C C . ASP A 1 222 ? -43.771 23.755 3.257 1.00 41.16 222 ASP A C 1
ATOM 1813 O O . ASP A 1 222 ? -43.692 23.055 4.270 1.00 41.16 222 ASP A O 1
ATOM 1817 N N . LYS A 1 223 ? -44.508 24.861 3.174 1.00 41.47 223 LYS A N 1
ATOM 1818 C CA . LYS A 1 223 ? -45.658 25.215 3.999 1.00 41.47 223 LYS A CA 1
ATOM 1819 C C . LYS A 1 223 ? -46.903 24.794 3.239 1.00 41.47 223 LYS A C 1
ATOM 1821 O O . LYS A 1 223 ? -46.893 25.003 2.007 1.00 41.47 223 LYS A O 1
#

Secondary structure (DSSP, 8-state):
--HHHHHHHHHHHHHHHHHHHHHHHHHHHHHHHHHHHHHHHHHHHHHHHHHHHHHHHHHHHHHHHHHHHHHHHHHHHHHHHHHHHHHHHHHHHHHHHSS-GGG--HHHHHHHHHHHHHHHHHHHHHHHHIIIIIHHHS-HHHHHHHHHHHTHHHHHHHHHHHHHT-TT---THHHHHHH-HHHHHHHHHHHHHHHHHHHHHHHHHHTT--------SSS----

Foldseek 3Di:
DPPVVVVVVVVVVVVVVVVVVVVVVVVVVVVVVVVVVVVVVVVVVVVVVVVVVVVVVCVVVVVVVVVVLVLLVVLLVLLLVLLVLLLVLLVLVLVLPPDDPVPRPPVSVVSNVVSVVSNVVSLVVNVVSCVPPVVVQPDPVLNVLNVCLSCVLVVLLVVLVVLVPDPPNPDPVSVVLNPDPNNVSVSSSVSSVVSSVVSVVSSCVVSVVDDPPDPPDDDDDDD

pLDDT: mean 74.44, std 13.59, range [37.19, 91.56]

Radius of gyration: 41.96 Å; chains: 1; bounding box: 96×42×134 Å

Sequence (223 aa):
MTEWGYGLVVLVHGLIAAYLLTYIKKKASDLATKENLEDLKLQLHETTTVVKSTEQHIMSDVWVAQKRWEIKKEFYSNVLEIFETILEALKFIENSLKPSESDRPQSLKTLVSEKEKMIKSSNAKLENEVKTIGTLFLDKEVLSAIDRYLKAEERRRARIDLELLDPDCTDPSVGEEYYSPSSYICHQLNECIEAHKLLVEYAREDLQVMWQSDNRHSKNYDK